Protein AF-A0A0K0D730-F1 (afdb_monomer)

Mean predicted aligned error: 14.37 Å

Organism: Angiostrongylus cantonensis (NCBI:txid6313)

Nearest PDB structures (foldseek):
  6wcw-assembly1_A  TM=8.899E-01  e=3.217E-11  Homo sapiens

Radius of gyration: 29.18 Å; Cα contacts (8 Å, |Δi|>4): 226; chains: 1; bounding box: 66×69×91 Å

Secondary structure (DSSP, 8-state):
-----------------------S---S-S-----S----------SS-TTSSTTTTS---EEEETTTTEEEETTT-SS-EEE-HHHHHHH----EEE--HHHHHHHHHTTT---EE-HHHHTT-HHHHHHHHHHHHHHHHHHHHTT-THHHH-EETTEEHHHHHHTS-HHHHH-TTEE-HHHHHHHHTTHHHHHHHHHHHHHHHHHHH-S-TTSTT-TTTTT-STTS---PPPPP----

Foldseek 3Di:
DDDDDDDDDDDDDDDDDDDDDDDDDPDDDPDDDDDDDDDDDDDDDDDDDPDPPVVSPPDQDWDAAPQVRDIDTCVFFVFDWAAHPVCCQPPVDRDIDGHGPVVVVVCVVQQQPFDDFRVSPCVPDPLLVVLLLLLVLLLLLCLVLVVDPCQQVQQDPVGGLNVLSVPDDPCSNVVSRTDGNVRSVCSVVVVSVVSRVRSSVSSVVCLVPPPVCPDPSRCVVVVNCVVVPPDDDDDDPPDD

pLDDT: mean 72.78, std 27.0, range [24.45, 98.25]

Sequence (240 aa):
LTHTRFTVHSFFSSWCFDQEFMLAVYVKICGRYINSNVFCLLLWHKSEKVIFLYHIHAMVCFRYCDYYGKVFCQCCHQGAKSTIPARILHTWNFNEYPVCDIASHFLQEVQDVPAIHILHVVEKVRILKHVIMLREKLSYMWDFVKDCPDAEEAVTKYGNLRTLFTSLEHHLLHSLDLFSLSDLIRVHNKDMTSLLEPIVYYARCHIEACEVRYFVNCPVNAGRWSSCSTFDIPRNPVTN

Structure (mmCIF, N/CA/C/O backbone):
data_AF-A0A0K0D730-F1
#
_entry.id   AF-A0A0K0D730-F1
#
loop_
_atom_site.group_PDB
_atom_site.id
_atom_site.type_symbol
_atom_site.label_atom_id
_atom_site.label_alt_id
_atom_site.label_comp_id
_atom_site.label_asym_id
_atom_site.label_entity_id
_atom_site.label_seq_id
_atom_site.pdbx_PDB_ins_code
_atom_site.Cartn_x
_atom_site.Cartn_y
_atom_site.Cartn_z
_atom_site.occupancy
_atom_site.B_iso_or_equiv
_atom_site.auth_seq_id
_atom_site.auth_comp_id
_atom_site.auth_asym_id
_atom_site.auth_atom_id
_atom_site.pdbx_PDB_model_num
ATOM 1 N N . LEU A 1 1 ? -24.412 -47.546 26.047 1.00 31.34 1 LEU A N 1
ATOM 2 C CA . LEU A 1 1 ? -23.099 -47.362 25.390 1.00 31.34 1 LEU A CA 1
ATOM 3 C C . LEU A 1 1 ? -23.372 -46.596 24.092 1.00 31.34 1 LEU A C 1
ATOM 5 O O . LEU A 1 1 ? -23.939 -47.184 23.187 1.00 31.34 1 LEU A O 1
ATOM 9 N N . THR A 1 2 ? -23.455 -45.256 24.157 1.00 27.75 2 THR A N 1
ATOM 10 C CA . THR A 1 2 ? -22.415 -44.281 23.709 1.00 27.75 2 THR A CA 1
ATOM 11 C C . THR A 1 2 ? -22.168 -44.333 22.189 1.00 27.75 2 THR A C 1
ATOM 13 O O . THR A 1 2 ? -21.907 -45.411 21.684 1.00 27.75 2 THR A O 1
ATOM 16 N N . HIS A 1 3 ? -22.148 -43.264 21.387 1.00 27.28 3 HIS A N 1
ATOM 17 C CA . HIS A 1 3 ? -22.329 -41.825 21.587 1.00 27.28 3 HIS A CA 1
ATOM 18 C C . HIS A 1 3 ? -22.664 -41.167 20.220 1.00 27.28 3 HIS A C 1
ATOM 20 O O . HIS A 1 3 ? -22.213 -41.603 19.166 1.00 27.28 3 HIS A O 1
ATOM 26 N N . THR A 1 4 ? -23.469 -40.116 20.319 1.00 28.33 4 THR A N 1
ATOM 27 C CA . THR A 1 4 ? -23.907 -39.017 19.427 1.00 28.33 4 THR A CA 1
ATOM 28 C C . THR A 1 4 ? -23.100 -38.590 18.178 1.00 28.33 4 THR A C 1
ATOM 30 O O . THR A 1 4 ? -21.909 -38.299 18.264 1.00 28.33 4 THR A O 1
ATOM 33 N N . ARG A 1 5 ? -23.839 -38.337 17.077 1.00 25.12 5 ARG A N 1
ATOM 34 C CA . ARG A 1 5 ? -23.541 -37.396 15.966 1.00 25.12 5 ARG A CA 1
ATOM 35 C C . ARG A 1 5 ? -24.185 -36.026 16.246 1.00 25.12 5 ARG A C 1
ATOM 37 O O . ARG A 1 5 ? -25.300 -35.989 16.756 1.00 25.12 5 ARG A O 1
ATOM 44 N N . PHE A 1 6 ? -23.538 -34.931 15.843 1.00 27.66 6 PHE A N 1
ATOM 45 C CA . PHE A 1 6 ? -24.110 -33.576 15.811 1.00 27.66 6 PHE A CA 1
ATOM 46 C C . PHE A 1 6 ? -23.929 -32.953 14.423 1.00 27.66 6 PHE A C 1
ATOM 48 O O . PHE A 1 6 ? -22.813 -32.959 13.907 1.00 27.66 6 PHE A O 1
ATOM 55 N N . THR A 1 7 ? -24.990 -32.339 13.887 1.00 26.41 7 THR A N 1
ATOM 56 C CA . THR A 1 7 ? -24.916 -31.341 12.806 1.00 26.41 7 THR A CA 1
ATOM 57 C C . THR A 1 7 ? -26.142 -30.400 12.810 1.00 26.41 7 THR A C 1
ATOM 59 O O . THR A 1 7 ? -27.271 -30.861 12.721 1.00 26.41 7 THR A O 1
ATOM 62 N N . VAL A 1 8 ? -25.842 -29.093 12.938 1.00 33.06 8 VAL A N 1
ATOM 63 C CA . VAL A 1 8 ? -26.405 -27.844 12.338 1.00 33.06 8 VAL A CA 1
ATOM 64 C C . VAL A 1 8 ? -27.929 -27.615 12.188 1.00 33.06 8 VAL A C 1
ATOM 66 O O . VAL A 1 8 ? -28.579 -28.384 11.498 1.00 33.06 8 VAL A O 1
ATOM 69 N N . HIS A 1 9 ? -28.455 -26.458 12.651 1.00 25.84 9 HIS A N 1
ATOM 70 C CA . HIS A 1 9 ? -28.862 -25.301 11.802 1.00 25.84 9 HIS A CA 1
ATOM 71 C C . HIS A 1 9 ? -29.428 -24.082 12.592 1.00 25.84 9 HIS A C 1
ATOM 73 O O . HIS A 1 9 ? -30.206 -24.248 13.522 1.00 25.84 9 HIS A O 1
ATOM 79 N N . SER A 1 10 ? -28.995 -22.878 12.169 1.00 29.70 10 SER A N 1
ATOM 80 C CA . SER A 1 10 ? -29.596 -21.512 12.165 1.00 29.70 10 SER A CA 1
ATOM 81 C C . SER A 1 10 ? -30.753 -21.093 13.098 1.00 29.70 10 SER A C 1
ATOM 83 O O . SER A 1 10 ? -31.759 -21.778 13.103 1.00 29.70 10 SER A O 1
ATOM 85 N N . PHE A 1 11 ? -30.720 -19.863 13.659 1.00 25.64 11 PHE A N 1
ATOM 86 C CA . PHE A 1 11 ? -31.843 -18.885 13.615 1.00 25.64 11 PHE A CA 1
ATOM 87 C C . PHE A 1 11 ? -31.423 -17.456 14.058 1.00 25.64 11 PHE A C 1
ATOM 89 O O . PHE A 1 11 ? -30.629 -17.284 14.981 1.00 25.64 11 PHE A O 1
ATOM 96 N N . PHE A 1 12 ? -31.947 -16.439 13.361 1.00 28.83 12 PHE A N 1
ATOM 97 C CA . PHE A 1 12 ? -31.717 -14.988 13.509 1.00 28.83 12 PHE A CA 1
ATOM 98 C C . PHE A 1 12 ? -32.900 -14.291 14.231 1.00 28.83 12 PHE A C 1
ATOM 100 O O . PHE A 1 12 ? -34.024 -14.780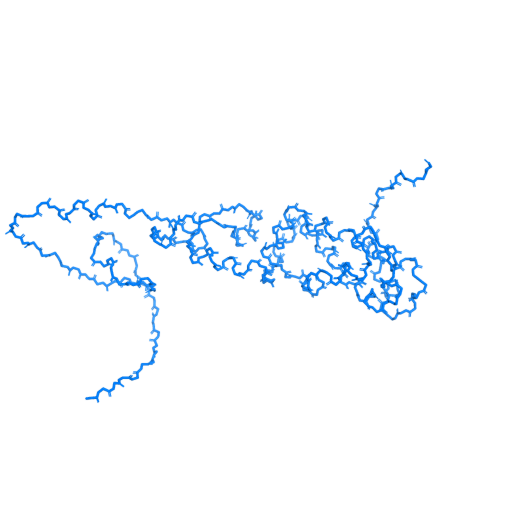 14.171 1.00 28.83 12 PHE A O 1
ATOM 107 N N . SER A 1 13 ? -32.648 -13.065 14.724 1.00 27.22 13 SER A N 1
ATOM 108 C CA . SER A 1 13 ? -33.561 -11.895 14.843 1.00 27.22 13 SER A CA 1
ATOM 109 C C . SER A 1 13 ? -34.251 -11.524 16.183 1.00 27.22 13 SER A C 1
ATOM 111 O O . SER A 1 13 ? -35.052 -12.265 16.735 1.00 27.22 13 SER A O 1
ATOM 113 N N . SER A 1 14 ? -33.997 -10.255 16.556 1.00 27.55 14 SER A N 1
ATOM 114 C CA . SER A 1 14 ? -34.823 -9.280 17.298 1.00 27.55 14 SER A CA 1
ATOM 115 C C . SER A 1 14 ? -34.969 -9.354 18.832 1.00 27.55 14 SER A C 1
ATOM 117 O O . SER A 1 14 ? -35.014 -10.426 19.418 1.00 27.55 14 SER A O 1
ATOM 119 N N . TRP A 1 15 ? -35.143 -8.157 19.420 1.00 26.06 15 TRP A N 1
ATOM 120 C CA . TRP A 1 15 ? -35.430 -7.765 20.818 1.00 26.06 15 TRP A CA 1
ATOM 121 C C . TRP A 1 15 ? -34.241 -7.344 21.708 1.00 26.06 15 TRP A C 1
ATOM 123 O O . TRP A 1 15 ? -33.531 -8.160 22.296 1.00 26.06 15 TRP A O 1
ATOM 133 N N . CYS A 1 16 ? -34.093 -6.019 21.850 1.00 24.45 16 CYS A N 1
ATOM 134 C CA . CYS A 1 16 ? -33.339 -5.340 22.904 1.00 24.45 16 CYS A CA 1
ATOM 135 C C . CYS A 1 16 ? -34.098 -4.055 23.298 1.00 24.45 16 CYS A C 1
ATOM 137 O O . CYS A 1 16 ? -34.097 -3.093 22.533 1.00 24.45 16 CYS A O 1
ATOM 139 N N . PHE A 1 17 ? -34.779 -4.064 24.448 1.00 28.42 17 PHE A N 1
ATOM 140 C CA . PHE A 1 17 ? -35.102 -2.873 25.241 1.00 28.42 17 PHE A CA 1
ATOM 141 C C . PHE A 1 17 ? -35.286 -3.276 26.716 1.00 28.42 17 PHE A C 1
ATOM 143 O O . PHE A 1 17 ? -35.801 -4.353 27.005 1.00 28.42 17 PHE A O 1
ATOM 150 N N . ASP A 1 18 ? -34.857 -2.357 27.577 1.00 29.44 18 ASP A N 1
ATOM 151 C CA . ASP A 1 18 ? -34.883 -2.280 29.043 1.00 29.44 18 ASP A CA 1
ATOM 152 C C . ASP A 1 18 ? -33.811 -2.965 29.910 1.00 29.44 18 ASP A C 1
ATOM 154 O O . ASP A 1 18 ? -33.444 -4.131 29.774 1.00 29.44 18 ASP A O 1
ATOM 158 N N . GLN A 1 19 ? -33.274 -2.108 30.788 1.00 36.56 19 GLN A N 1
ATOM 159 C CA . GLN A 1 19 ? -32.099 -2.236 31.636 1.00 36.56 19 GLN A CA 1
ATOM 160 C C . GLN A 1 19 ? -32.372 -3.025 32.924 1.00 36.56 19 GLN A C 1
ATOM 162 O O . GLN A 1 19 ? -33.435 -2.923 33.524 1.00 36.56 19 GLN A O 1
ATOM 167 N N . GLU A 1 20 ? -31.291 -3.661 33.378 1.00 33.38 20 GLU A N 1
ATOM 168 C CA . GLU A 1 20 ? -30.921 -4.024 34.753 1.00 33.38 20 GLU A CA 1
ATOM 169 C C . GLU A 1 20 ? -30.843 -5.519 35.090 1.00 33.38 20 GLU A C 1
ATOM 171 O O . GLU A 1 20 ? -31.674 -6.338 34.721 1.00 33.38 20 GLU A O 1
ATOM 176 N N . PHE A 1 21 ? -29.787 -5.805 35.864 1.00 31.02 21 PHE A N 1
ATOM 177 C CA . PHE A 1 21 ? -29.330 -7.066 36.458 1.00 31.02 21 PHE A CA 1
ATOM 178 C C . PHE A 1 21 ? -28.250 -7.876 35.719 1.00 31.02 21 PHE A C 1
ATOM 180 O O . PHE A 1 21 ? -28.426 -9.005 35.265 1.00 31.02 21 PHE A O 1
ATOM 187 N N . MET A 1 22 ? -27.047 -7.286 35.733 1.00 38.25 22 MET A N 1
ATOM 188 C CA . MET A 1 22 ? -25.751 -7.971 35.674 1.00 38.25 22 MET A CA 1
ATOM 189 C C . MET A 1 22 ? -25.599 -9.035 36.787 1.00 38.25 22 MET A C 1
ATOM 191 O O . MET A 1 22 ? -25.934 -8.721 37.924 1.00 38.25 22 MET A O 1
ATOM 195 N N . LEU A 1 23 ? -25.032 -10.226 36.476 1.00 33.88 23 LEU A N 1
ATOM 196 C CA . LEU A 1 23 ? -23.910 -10.902 37.202 1.00 33.88 23 LEU A CA 1
ATOM 197 C C . LEU A 1 23 ? -23.849 -12.450 37.284 1.00 33.88 23 LEU A C 1
ATOM 199 O O . LEU A 1 23 ? -22.866 -12.958 37.817 1.00 33.88 23 LEU A O 1
ATOM 203 N N . ALA A 1 24 ? -24.767 -13.251 36.736 1.00 26.84 24 ALA A N 1
ATOM 204 C CA . ALA A 1 24 ? -24.728 -14.705 37.015 1.00 26.84 24 ALA A CA 1
ATOM 205 C C . ALA A 1 24 ? -23.911 -15.622 36.055 1.00 26.84 24 ALA A C 1
ATOM 207 O O . ALA A 1 24 ? -23.832 -16.819 36.319 1.00 26.84 24 ALA A O 1
ATOM 208 N N . VAL A 1 25 ? -23.275 -15.149 34.966 1.00 36.69 25 VAL A N 1
ATOM 209 C CA . VAL A 1 25 ? -22.669 -16.046 33.934 1.00 36.69 25 VAL A CA 1
ATOM 210 C C . VAL A 1 25 ? -21.252 -15.622 33.513 1.00 36.69 25 VAL A C 1
ATOM 212 O O . VAL A 1 25 ? -20.961 -15.405 32.343 1.00 36.69 25 VAL A O 1
ATOM 215 N N . TYR A 1 26 ? -20.332 -15.486 34.466 1.00 33.84 26 TYR A N 1
ATOM 216 C CA . TYR A 1 26 ? -18.946 -15.084 34.172 1.00 33.84 26 TYR A CA 1
ATOM 217 C C . TYR A 1 26 ? -18.049 -16.238 33.649 1.00 33.84 26 TYR A C 1
ATOM 219 O O . TYR A 1 26 ? -16.900 -16.006 33.296 1.00 33.84 26 TYR A O 1
ATOM 227 N N . VAL A 1 27 ? -18.521 -17.498 33.591 1.00 31.86 27 VAL A N 1
ATOM 228 C CA . VAL A 1 27 ? -17.618 -18.677 33.481 1.00 31.86 27 VAL A CA 1
ATOM 229 C C . VAL A 1 27 ? -18.056 -19.741 32.454 1.00 31.86 27 VAL A C 1
ATOM 231 O O . VAL A 1 27 ? -17.875 -20.934 32.670 1.00 31.86 27 VAL A O 1
ATOM 234 N N . LYS A 1 28 ? -18.573 -19.371 31.275 1.00 30.83 28 LYS A N 1
ATOM 235 C CA . LYS A 1 28 ? -18.611 -20.331 30.147 1.00 30.83 28 LYS A CA 1
ATOM 236 C C . LYS A 1 28 ? -17.942 -19.788 28.888 1.00 30.83 28 LYS A C 1
ATOM 238 O O . LYS A 1 28 ? -18.594 -19.448 27.917 1.00 30.83 28 LYS A O 1
ATOM 243 N N . ILE A 1 29 ? -16.608 -19.788 28.961 1.00 33.00 29 ILE A N 1
ATOM 244 C CA . ILE A 1 29 ? -15.687 -20.136 27.869 1.00 33.00 29 ILE A CA 1
ATOM 245 C C . ILE A 1 29 ? -15.744 -19.184 26.668 1.00 33.00 29 ILE A C 1
ATOM 247 O O . ILE A 1 29 ? -16.503 -19.427 25.746 1.00 33.00 29 ILE A O 1
ATOM 251 N N . CYS A 1 30 ? -14.902 -18.141 26.687 1.00 43.44 30 CYS A N 1
ATOM 252 C CA . CYS A 1 30 ? -14.158 -17.528 25.563 1.00 43.44 30 CYS A CA 1
ATOM 253 C C . CYS A 1 30 ? -14.621 -17.816 24.105 1.00 43.44 30 CYS A C 1
ATOM 255 O O . CYS A 1 30 ? -13.812 -18.125 23.234 1.00 43.44 30 CYS A O 1
ATOM 257 N N . GLY A 1 31 ? -15.919 -17.752 23.810 1.00 40.16 31 GLY A N 1
ATOM 258 C CA . GLY A 1 31 ? -16.451 -18.369 22.603 1.00 40.16 31 GLY A CA 1
ATOM 259 C C . GLY A 1 31 ? -17.941 -18.118 22.414 1.00 40.16 31 GLY A C 1
ATOM 260 O O . GLY A 1 31 ? -18.777 -18.792 23.002 1.00 40.16 31 GLY A O 1
ATOM 261 N N . ARG A 1 32 ? -18.221 -17.223 21.461 1.00 38.19 32 ARG A N 1
ATOM 262 C CA . ARG A 1 32 ? -19.509 -16.908 20.820 1.00 38.19 32 ARG A CA 1
ATOM 263 C C . ARG A 1 32 ? -20.447 -15.957 21.568 1.00 38.19 32 ARG A C 1
ATOM 265 O O . ARG A 1 32 ? -20.767 -16.118 22.736 1.00 38.19 32 ARG A O 1
ATOM 272 N N . TYR A 1 33 ? -20.894 -14.978 20.776 1.00 45.12 33 TYR A N 1
ATOM 273 C CA . TYR A 1 33 ? -22.089 -14.156 20.942 1.00 45.12 33 TYR A CA 1
ATOM 274 C C . TYR A 1 33 ? -23.195 -14.893 21.695 1.00 45.12 33 TYR A C 1
ATOM 276 O O . TYR A 1 33 ? -23.600 -15.974 21.264 1.00 45.12 33 TYR A O 1
ATOM 284 N N . ILE A 1 34 ? -23.739 -14.277 22.744 1.00 36.50 34 ILE A N 1
ATOM 285 C CA . ILE A 1 34 ? -24.983 -14.746 23.348 1.00 36.50 34 ILE A CA 1
ATOM 286 C C . ILE A 1 34 ? -26.010 -13.620 23.289 1.00 36.50 34 ILE A C 1
ATOM 288 O O . ILE A 1 34 ? -25.825 -12.539 23.844 1.00 36.50 34 ILE A O 1
ATOM 292 N N . ASN A 1 35 ? -27.056 -13.928 22.522 1.00 28.84 35 ASN A N 1
ATOM 293 C CA . ASN A 1 35 ? -28.317 -13.219 22.404 1.00 28.84 35 ASN A CA 1
ATOM 294 C C . ASN A 1 35 ? -29.124 -13.364 23.703 1.00 28.84 35 ASN A C 1
ATOM 296 O O . ASN A 1 35 ? -29.007 -14.359 24.418 1.00 28.84 35 ASN A O 1
ATOM 300 N N . SER A 1 36 ? -29.942 -12.353 23.955 1.00 36.94 36 SER A N 1
ATOM 301 C CA . SER A 1 36 ? -30.902 -12.176 25.043 1.00 36.94 36 SER A CA 1
ATOM 302 C C . SER A 1 36 ? -31.798 -13.399 25.319 1.00 36.94 36 SER A C 1
ATOM 304 O O . SER A 1 36 ? -32.183 -14.108 24.393 1.00 36.94 36 SER A O 1
ATOM 306 N N . ASN A 1 37 ? -32.172 -13.550 26.604 1.00 30.47 37 ASN A N 1
ATOM 307 C CA . ASN A 1 37 ? -33.161 -14.459 27.229 1.00 30.47 37 ASN A CA 1
ATOM 308 C C . ASN A 1 37 ? -32.586 -15.632 28.046 1.00 30.47 37 ASN A C 1
ATOM 310 O O . ASN A 1 37 ? -32.490 -16.722 27.505 1.00 30.47 37 ASN A O 1
ATOM 314 N N . VAL A 1 38 ? -32.322 -15.435 29.352 1.00 29.00 38 VAL A N 1
ATOM 315 C CA . VAL A 1 38 ? -32.783 -16.305 30.472 1.00 29.00 38 VAL A CA 1
ATOM 316 C C . VAL A 1 38 ? -32.723 -15.503 31.792 1.00 29.00 38 VAL A C 1
ATOM 318 O O . VAL A 1 38 ? -31.728 -14.848 32.089 1.00 29.00 38 VAL A O 1
ATOM 321 N N . PHE A 1 39 ? -33.809 -15.564 32.565 1.00 27.36 39 PHE A N 1
ATOM 322 C CA . PHE A 1 39 ? -34.121 -14.843 33.809 1.00 27.36 39 PHE A CA 1
ATOM 323 C C . PHE A 1 39 ? -33.684 -15.618 35.087 1.00 27.36 39 PHE A C 1
ATOM 325 O O . PHE A 1 39 ? -33.745 -16.842 35.093 1.00 27.36 39 PHE A O 1
ATOM 332 N N . CYS A 1 40 ? -33.333 -14.877 36.157 1.00 28.36 40 CYS A N 1
ATOM 333 C CA . CYS A 1 40 ? -33.354 -15.151 37.624 1.00 28.36 40 CYS A CA 1
ATOM 334 C C . CYS A 1 40 ? -32.816 -16.456 38.279 1.00 28.36 40 CYS A C 1
ATOM 336 O O . CYS A 1 40 ? -33.283 -17.549 37.989 1.00 28.36 40 CYS A O 1
ATOM 338 N N . LEU A 1 41 ? -32.030 -16.303 39.371 1.00 27.41 41 LEU A N 1
ATOM 339 C CA . LEU A 1 41 ? -32.471 -16.555 40.771 1.00 27.41 41 LEU A CA 1
ATOM 340 C C . LEU A 1 41 ? -31.373 -16.219 41.810 1.00 27.41 41 LEU A C 1
ATOM 342 O O . LEU A 1 41 ? -30.288 -16.794 41.814 1.00 27.41 41 LEU A O 1
ATOM 346 N N . LEU A 1 42 ? -31.700 -15.300 42.724 1.00 29.28 42 LEU A N 1
ATOM 347 C CA . LEU A 1 42 ? -30.996 -15.052 43.984 1.00 29.28 42 LEU A CA 1
ATOM 348 C C . LEU A 1 42 ? -31.355 -16.163 44.984 1.00 29.28 42 LEU A C 1
ATOM 350 O O . LEU A 1 42 ? -32.537 -16.380 45.246 1.00 29.28 42 LEU A O 1
ATOM 354 N N . LEU A 1 43 ? -30.361 -16.809 45.602 1.00 26.39 43 LEU A N 1
ATOM 355 C CA . LEU A 1 43 ? -30.560 -17.548 46.852 1.00 26.39 43 LEU A CA 1
ATOM 356 C C . LEU A 1 43 ? -29.889 -16.795 47.998 1.00 26.39 43 LEU A C 1
ATOM 358 O O . LEU A 1 43 ? -28.672 -16.798 48.175 1.00 26.39 43 LEU A O 1
ATOM 362 N N . TRP A 1 44 ? -30.744 -16.131 48.767 1.00 29.91 44 TRP A N 1
ATOM 363 C CA . TRP A 1 44 ? -30.464 -15.554 50.069 1.00 29.91 44 TRP A CA 1
ATOM 364 C C . TRP A 1 44 ? -30.332 -16.708 51.072 1.00 29.91 44 TRP A C 1
ATOM 366 O O . TRP A 1 44 ? -31.314 -17.397 51.340 1.00 29.91 44 TRP A O 1
ATOM 376 N N . HIS A 1 45 ? -29.135 -16.946 51.621 1.00 30.83 45 HIS A N 1
ATOM 377 C CA . H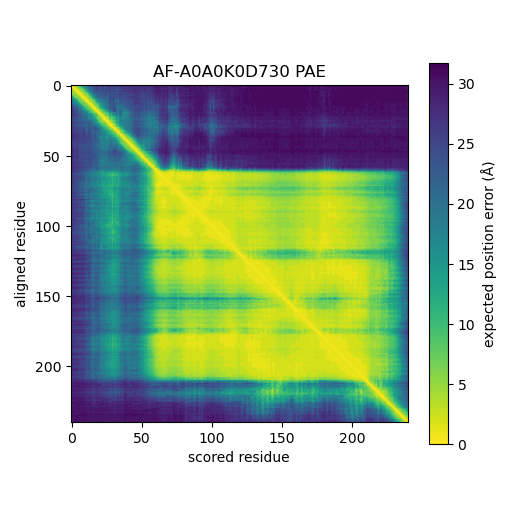IS A 1 45 ? -28.994 -17.800 52.801 1.00 30.83 45 HIS A CA 1
ATOM 378 C C . HIS A 1 45 ? -28.337 -17.039 53.950 1.00 30.83 45 HIS A C 1
ATOM 380 O O . HIS A 1 45 ? -27.263 -16.449 53.842 1.00 30.83 45 HIS A O 1
ATOM 386 N N . LYS A 1 46 ? -29.074 -17.043 55.055 1.00 36.56 46 LYS A N 1
ATOM 387 C CA . LYS A 1 46 ? -28.868 -16.333 56.308 1.00 36.56 46 LYS A CA 1
ATOM 388 C C . LYS A 1 46 ? -27.821 -17.076 57.143 1.00 36.56 46 LYS A C 1
ATOM 390 O O . LYS A 1 46 ? -28.181 -18.051 57.783 1.00 36.56 46 LYS A O 1
ATOM 395 N N . SER A 1 47 ? -26.560 -16.639 57.115 1.00 34.38 47 SER A N 1
ATOM 396 C CA . SER A 1 47 ? -25.574 -16.802 58.207 1.00 34.38 47 SER A CA 1
ATOM 397 C C . SER A 1 47 ? -24.178 -16.344 57.756 1.00 34.38 47 SER A C 1
ATOM 399 O O . SER A 1 47 ? -23.573 -16.960 56.883 1.00 34.38 47 SER A O 1
ATOM 401 N N . GLU A 1 48 ? -23.689 -15.261 58.362 1.00 43.50 48 GLU A N 1
ATOM 402 C CA . GLU A 1 48 ? -22.267 -14.958 58.609 1.00 43.50 48 GLU A CA 1
ATOM 403 C C . GLU A 1 48 ? -21.234 -15.329 57.525 1.00 43.50 48 GLU A C 1
ATOM 405 O O . GLU A 1 48 ? -20.350 -16.140 57.775 1.00 43.50 48 GLU A O 1
ATOM 410 N N . LYS A 1 49 ? -21.259 -14.684 56.346 1.00 40.66 49 LYS A N 1
ATOM 411 C CA . LYS A 1 49 ? -20.070 -14.544 55.468 1.00 40.66 49 LYS A CA 1
ATOM 412 C C . LYS A 1 49 ? -20.101 -13.221 54.694 1.00 40.66 49 LYS A C 1
ATOM 414 O O . LYS A 1 49 ? -20.418 -13.175 53.510 1.00 40.66 49 LYS A O 1
ATOM 419 N N . VAL A 1 50 ? -19.719 -12.135 55.363 1.00 42.00 50 VAL A N 1
ATOM 420 C CA . VAL A 1 50 ? -19.630 -10.758 54.822 1.00 42.00 50 VAL A CA 1
ATOM 421 C C . VAL A 1 50 ? -18.393 -10.552 53.914 1.00 42.00 50 VAL A C 1
ATOM 423 O O . VAL A 1 50 ? -17.872 -9.454 53.803 1.00 42.00 50 VAL A O 1
ATOM 426 N N . ILE A 1 51 ? -17.882 -11.584 53.230 1.00 41.56 51 ILE A N 1
ATOM 427 C CA . ILE A 1 51 ? -16.592 -11.477 52.503 1.00 41.56 51 ILE A CA 1
ATOM 428 C C . ILE A 1 51 ? -16.703 -11.673 50.977 1.00 41.56 51 ILE A C 1
ATOM 430 O O . ILE A 1 51 ? -15.789 -11.302 50.252 1.00 41.56 51 ILE A O 1
ATOM 434 N N . PHE A 1 52 ? -17.829 -12.139 50.424 1.00 39.50 52 PHE A N 1
ATOM 435 C CA . PHE A 1 52 ? -17.873 -12.539 49.000 1.00 39.50 52 PHE A CA 1
ATOM 436 C C . PHE A 1 52 ? -18.644 -11.624 48.034 1.00 39.50 52 PHE A C 1
ATOM 438 O O . PHE A 1 52 ? -18.784 -11.965 46.864 1.00 39.50 52 PHE A O 1
ATOM 445 N N . LEU A 1 53 ? -19.104 -10.448 48.474 1.00 40.91 53 LEU A N 1
ATOM 446 C CA . LEU A 1 53 ? -19.777 -9.471 47.596 1.00 40.91 53 LEU A CA 1
ATOM 447 C C . LEU A 1 53 ? -18.878 -8.300 47.169 1.00 40.91 53 LEU A C 1
ATOM 449 O O . LEU A 1 53 ? -19.124 -7.690 46.133 1.00 40.91 53 LEU A O 1
ATOM 453 N N . TYR A 1 54 ? -17.792 -8.028 47.895 1.00 38.41 54 TYR A N 1
ATOM 454 C CA . TYR A 1 54 ? -16.889 -6.916 47.574 1.00 38.41 54 TYR A CA 1
ATOM 455 C C . TYR A 1 54 ? -15.884 -7.230 46.456 1.00 38.41 54 TYR A C 1
ATOM 457 O O . TYR A 1 54 ? -15.368 -6.308 45.833 1.00 38.41 54 TYR A O 1
ATOM 465 N N . HIS A 1 55 ? -15.649 -8.509 46.137 1.00 39.78 55 HIS A N 1
ATOM 466 C CA . HIS A 1 55 ? -14.691 -8.893 45.091 1.00 39.78 55 HIS A CA 1
ATOM 467 C C . HIS A 1 55 ? -15.277 -8.962 43.673 1.00 39.78 55 HIS A C 1
ATOM 469 O O . HIS A 1 55 ? -14.523 -8.944 42.706 1.00 39.78 55 HIS A O 1
ATOM 475 N N . ILE A 1 56 ? -16.605 -9.002 43.532 1.00 42.28 56 ILE A N 1
ATOM 476 C CA . ILE A 1 56 ? -17.291 -9.013 42.226 1.00 42.28 56 ILE A CA 1
ATOM 477 C C . ILE A 1 56 ? -17.509 -7.582 41.696 1.00 42.28 56 ILE A C 1
ATOM 479 O O . ILE A 1 56 ? -17.658 -7.368 40.49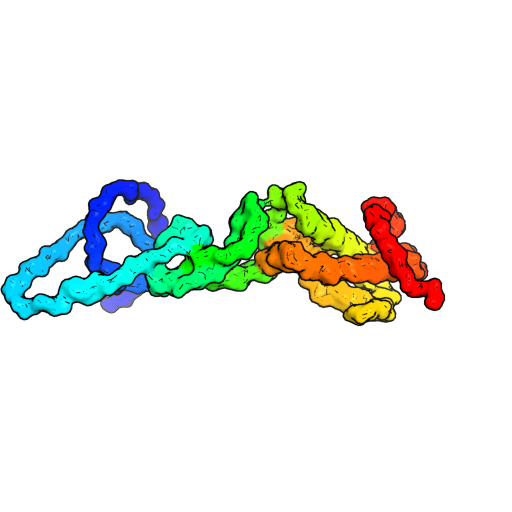7 1.00 42.28 56 ILE A O 1
ATOM 483 N N . HIS A 1 57 ? -17.385 -6.581 42.572 1.00 42.78 57 HIS A N 1
ATOM 484 C CA . HIS A 1 57 ? -17.184 -5.176 42.210 1.00 42.78 57 HIS A CA 1
ATOM 485 C C . HIS A 1 57 ? -15.732 -4.855 41.803 1.00 42.78 57 HIS A C 1
ATOM 487 O O . HIS A 1 57 ? -15.347 -3.688 41.746 1.00 42.78 57 HIS A O 1
ATOM 493 N N . ALA A 1 58 ? -14.914 -5.859 41.470 1.00 47.03 58 ALA A N 1
ATOM 494 C CA . ALA A 1 58 ? -13.715 -5.639 40.672 1.00 47.03 58 ALA A CA 1
ATOM 495 C C . ALA A 1 58 ? -14.141 -5.261 39.242 1.00 47.03 58 ALA A C 1
ATOM 497 O O . ALA A 1 58 ? -14.199 -6.102 38.352 1.00 47.03 58 ALA A O 1
ATOM 498 N N . MET A 1 59 ? -14.531 -3.992 39.084 1.00 51.62 59 MET A N 1
ATOM 499 C CA . MET A 1 59 ? -14.558 -3.188 37.861 1.00 51.62 59 MET A CA 1
ATOM 500 C C . MET A 1 59 ? -14.402 -3.999 36.569 1.00 51.62 59 MET A C 1
ATOM 502 O O . MET A 1 59 ? -13.318 -4.061 35.991 1.00 51.62 59 MET A O 1
ATOM 506 N N . VAL A 1 60 ? -15.498 -4.568 36.063 1.00 60.06 60 VAL A N 1
ATOM 507 C CA . VAL A 1 60 ? -15.536 -5.003 34.664 1.00 60.06 60 VAL A CA 1
ATOM 508 C C . VAL A 1 60 ? -15.576 -3.729 33.822 1.00 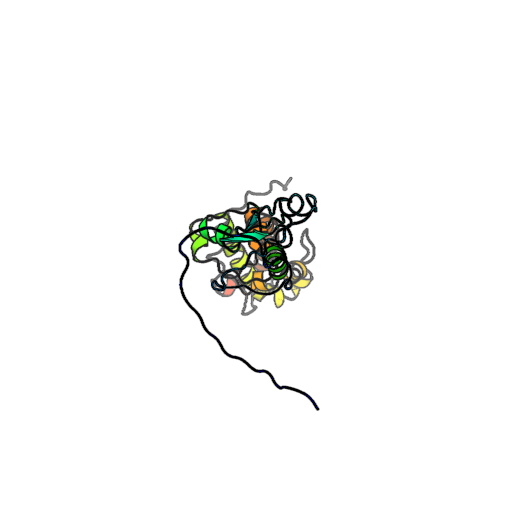60.06 60 VAL A C 1
ATOM 510 O O . VAL A 1 60 ? -16.644 -3.247 33.450 1.00 60.06 60 VAL A O 1
ATOM 513 N N . CYS A 1 61 ? -14.421 -3.102 33.579 1.00 75.12 61 CYS A N 1
ATOM 514 C CA . CYS A 1 61 ? -14.380 -2.008 32.621 1.00 75.12 61 CYS A CA 1
ATOM 515 C C . CYS A 1 61 ? -14.588 -2.607 31.234 1.00 75.12 61 CYS A C 1
ATOM 517 O O . CYS A 1 61 ? -13.870 -3.513 30.810 1.00 75.12 61 CYS A O 1
ATOM 519 N N . PHE A 1 62 ? -15.559 -2.077 30.511 1.00 85.06 62 PHE A N 1
ATOM 520 C CA . PHE A 1 62 ? -15.734 -2.388 29.105 1.00 85.06 62 PHE A CA 1
ATOM 521 C C . PHE A 1 62 ? -14.919 -1.409 28.266 1.00 85.06 62 PHE A C 1
ATOM 523 O O . PHE A 1 62 ? -14.722 -0.253 28.647 1.00 85.06 62 PHE A O 1
ATOM 530 N N . ARG A 1 63 ? -14.432 -1.875 27.120 1.00 86.75 63 ARG A N 1
ATOM 531 C CA . ARG A 1 63 ? -13.745 -1.047 26.129 1.00 86.75 63 ARG A CA 1
ATOM 532 C C . ARG A 1 63 ? -14.464 -1.147 24.799 1.00 86.75 63 ARG A C 1
ATOM 534 O O . ARG A 1 63 ? -14.923 -2.220 24.409 1.00 86.75 63 ARG A O 1
ATOM 541 N N . TYR A 1 64 ? -14.588 -0.014 24.128 1.00 93.00 64 TYR A N 1
ATOM 542 C CA . TYR A 1 64 ? -15.212 0.061 22.819 1.00 93.00 64 TYR A CA 1
ATOM 543 C C . TYR A 1 64 ? -14.190 -0.286 21.738 1.00 93.00 64 TYR A C 1
ATOM 545 O O . TYR A 1 64 ? -13.102 0.277 21.723 1.00 93.00 64 TYR A O 1
ATOM 553 N N . CYS A 1 65 ? -14.546 -1.210 20.850 1.00 95.50 65 CYS A N 1
ATOM 554 C CA . CYS A 1 65 ? -13.764 -1.542 19.671 1.00 95.50 65 CYS A CA 1
ATOM 555 C C . CYS A 1 65 ? -14.314 -0.770 18.473 1.00 95.50 65 CYS A C 1
ATOM 557 O O . CYS A 1 65 ? -15.423 -1.046 18.007 1.00 95.50 65 CYS A O 1
ATOM 559 N N . ASP A 1 66 ? -13.507 0.135 17.931 1.00 97.81 66 ASP A N 1
ATOM 560 C CA . ASP A 1 66 ? -13.874 0.965 16.786 1.00 97.81 66 ASP A CA 1
ATOM 561 C C . ASP A 1 66 ? -14.054 0.166 15.489 1.00 97.81 66 ASP A C 1
ATOM 563 O O . ASP A 1 66 ? -14.835 0.571 14.634 1.00 97.81 66 ASP A O 1
ATOM 567 N N . TYR A 1 67 ? -13.367 -0.972 15.336 1.00 97.19 67 TYR A N 1
ATOM 568 C CA . TYR A 1 67 ? -13.478 -1.810 14.137 1.00 97.19 67 TYR A CA 1
ATOM 569 C C . TYR A 1 67 ? -14.853 -2.486 14.022 1.00 97.19 67 TYR A C 1
ATOM 571 O O . TYR A 1 67 ? -15.485 -2.434 12.971 1.00 97.19 67 TYR A O 1
ATOM 579 N N . TYR A 1 68 ? -15.342 -3.095 15.109 1.00 93.56 68 TYR A N 1
ATOM 580 C CA . TYR A 1 68 ? -16.650 -3.765 15.123 1.00 93.56 68 TYR A CA 1
ATOM 581 C C . TYR A 1 68 ? -17.811 -2.853 15.533 1.00 93.56 68 TYR A C 1
ATOM 583 O O . TYR A 1 68 ? -18.967 -3.241 15.361 1.00 93.56 68 TYR A O 1
ATOM 591 N N . GLY A 1 69 ? -17.525 -1.692 16.126 1.00 92.81 69 GLY A N 1
ATOM 592 C CA . GLY A 1 69 ? -18.531 -0.792 16.686 1.00 92.81 69 GLY A CA 1
ATOM 593 C C . GLY A 1 69 ? -19.259 -1.371 17.905 1.00 92.81 69 GLY A C 1
ATOM 594 O O . GLY A 1 69 ? -20.464 -1.183 18.061 1.00 92.81 69 GLY A O 1
ATOM 595 N N . LYS A 1 70 ? -18.558 -2.159 18.734 1.00 90.44 70 LYS A N 1
ATOM 596 C CA . LYS A 1 70 ? -19.131 -2.896 19.878 1.00 90.44 70 LYS A CA 1
ATOM 597 C C . LYS A 1 70 ? -18.245 -2.786 21.113 1.00 90.44 70 LYS A C 1
ATOM 599 O O . LYS A 1 70 ? -17.045 -2.544 21.003 1.00 90.44 70 LYS A O 1
ATOM 604 N N . VAL A 1 71 ? -18.833 -3.003 22.288 1.00 87.31 71 VAL A N 1
ATOM 605 C CA . VAL A 1 71 ? -18.109 -3.056 23.565 1.00 87.31 71 VAL A CA 1
ATOM 606 C C . VAL A 1 71 ? -17.649 -4.478 23.889 1.00 87.31 71 VAL A C 1
ATOM 608 O O . VAL A 1 71 ? -18.359 -5.448 23.636 1.00 87.31 71 VAL A O 1
ATOM 611 N N . PHE A 1 72 ? -16.455 -4.592 24.462 1.00 86.00 72 PHE A N 1
ATOM 612 C CA . PHE A 1 72 ? -15.802 -5.844 24.836 1.00 86.00 72 PHE A CA 1
ATOM 613 C C . PHE A 1 72 ? -15.288 -5.750 26.279 1.00 86.00 72 PHE A C 1
ATOM 615 O O . PHE A 1 72 ? -14.963 -4.661 26.758 1.00 86.00 72 PHE A O 1
ATOM 622 N N . CYS A 1 73 ? -15.216 -6.879 26.991 1.00 85.44 73 CYS A N 1
ATOM 623 C CA . CYS A 1 73 ? -14.603 -6.925 28.321 1.00 85.44 73 CYS A CA 1
ATOM 624 C C . CYS A 1 73 ? -13.074 -6.763 28.234 1.00 85.44 73 CYS A C 1
ATOM 626 O O . CYS A 1 73 ? -12.481 -6.967 27.173 1.00 85.44 73 CYS A O 1
ATOM 628 N N . GLN A 1 74 ? -12.421 -6.458 29.358 1.00 85.94 74 GLN A N 1
ATOM 629 C CA . GLN A 1 74 ? -10.956 -6.331 29.435 1.00 85.94 74 GLN A CA 1
ATOM 630 C C . GLN A 1 74 ? -10.189 -7.581 28.971 1.00 85.94 74 GLN A C 1
ATOM 632 O O . GLN A 1 74 ? -9.087 -7.437 28.455 1.00 85.94 74 GLN A O 1
ATOM 637 N N . CYS A 1 75 ? -10.758 -8.787 29.101 1.00 85.00 75 CYS A N 1
ATOM 638 C CA . CYS A 1 75 ? -10.115 -10.017 28.623 1.00 85.00 75 CYS A CA 1
ATOM 639 C C . CYS A 1 75 ? -10.085 -10.131 27.091 1.00 85.00 75 CYS A C 1
ATOM 641 O O . CYS A 1 75 ? -9.192 -10.772 26.556 1.00 85.00 75 CYS A O 1
ATOM 643 N N . CYS A 1 76 ? -11.058 -9.536 26.393 1.00 84.56 76 CYS A N 1
ATOM 644 C CA . CYS A 1 76 ? -11.155 -9.573 24.928 1.00 84.56 76 CYS A CA 1
ATOM 645 C C . CYS A 1 76 ? -10.658 -8.277 24.270 1.00 84.56 76 CYS A C 1
ATOM 647 O O . CYS A 1 76 ? -10.653 -8.160 23.044 1.00 84.56 76 CYS A O 1
ATOM 649 N N . HIS A 1 77 ? -10.334 -7.270 25.077 1.00 91.56 77 HIS A N 1
ATOM 650 C CA . HIS A 1 77 ? -9.881 -5.966 24.629 1.00 91.56 77 HIS A CA 1
ATOM 651 C C . HIS A 1 77 ? -8.827 -5.442 25.603 1.00 91.56 77 HIS A C 1
ATOM 653 O O . HIS A 1 77 ? -9.085 -4.574 26.443 1.00 91.56 77 HIS A O 1
ATOM 659 N N . GLN A 1 78 ? -7.595 -5.914 25.446 1.00 92.19 78 GLN A N 1
ATOM 660 C CA . GLN A 1 78 ? -6.481 -5.564 26.331 1.00 92.19 78 GLN A CA 1
ATOM 661 C C . GLN A 1 78 ? -5.919 -4.163 26.065 1.00 92.19 78 GLN A C 1
ATOM 663 O O . GLN A 1 78 ? -5.152 -3.623 26.860 1.00 92.19 78 GLN A O 1
ATOM 668 N N . GLY A 1 79 ? -6.426 -3.488 25.029 1.00 93.75 79 GLY A N 1
ATOM 669 C CA . GLY A 1 79 ? -6.092 -2.095 24.710 1.00 93.75 79 GLY A CA 1
ATOM 670 C C . GLY A 1 79 ? -5.263 -1.946 23.451 1.00 93.75 79 GLY A C 1
ATOM 671 O O . GLY A 1 79 ? -4.664 -0.890 23.263 1.00 93.75 79 GLY A O 1
ATOM 672 N N . ALA A 1 80 ? -5.250 -2.980 22.608 1.00 97.19 80 ALA A N 1
ATOM 673 C CA . ALA A 1 80 ? -4.709 -2.896 21.269 1.00 97.19 80 ALA A CA 1
ATOM 674 C C . ALA A 1 80 ? -5.323 -1.713 20.510 1.00 97.19 80 ALA A C 1
ATOM 676 O O . ALA A 1 80 ? -6.481 -1.325 20.721 1.00 97.19 80 ALA A O 1
ATOM 677 N N . LYS A 1 81 ? -4.517 -1.139 19.625 1.00 97.94 81 LYS A N 1
ATOM 678 C CA . LYS A 1 81 ? -4.939 -0.110 18.687 1.00 97.94 81 LYS A CA 1
ATOM 679 C C . LYS A 1 81 ? -4.501 -0.514 17.292 1.00 97.94 81 LYS A C 1
ATOM 681 O O . LYS A 1 81 ? -3.515 -1.226 17.137 1.00 97.94 81 LYS A O 1
ATOM 686 N N . SER A 1 82 ? -5.266 -0.094 16.298 1.00 98.12 82 SER A N 1
ATOM 687 C CA . SER A 1 82 ? -4.936 -0.342 14.901 1.00 98.12 82 SER A CA 1
ATOM 688 C C . SER A 1 82 ? -5.576 0.716 14.010 1.00 98.12 82 SER A C 1
ATOM 690 O O . SER A 1 82 ? -6.595 1.322 14.370 1.00 98.12 82 SER A O 1
ATOM 692 N N . THR A 1 83 ? -4.980 0.947 12.845 1.00 97.81 83 THR A N 1
ATOM 693 C CA . THR A 1 83 ? -5.602 1.733 11.783 1.00 97.81 83 THR A CA 1
ATOM 694 C C . THR A 1 83 ? -6.764 0.946 11.177 1.00 97.81 83 THR A C 1
ATOM 696 O O . THR A 1 83 ? -6.655 -0.241 10.881 1.00 97.81 83 THR A O 1
ATOM 699 N N . ILE A 1 84 ? -7.904 1.609 10.973 1.00 97.62 84 ILE A N 1
ATOM 700 C CA . ILE A 1 84 ? -9.137 0.950 10.525 1.00 97.62 84 ILE A CA 1
ATOM 701 C C . ILE A 1 84 ? -9.380 1.235 9.035 1.00 97.62 84 ILE A C 1
ATOM 703 O O . ILE A 1 84 ? -9.626 2.396 8.689 1.00 97.62 84 ILE A O 1
ATOM 707 N N . PRO A 1 85 ? -9.424 0.208 8.158 1.00 96.00 85 PRO A N 1
ATOM 708 C CA . PRO A 1 85 ? -9.603 0.388 6.713 1.00 96.00 85 PRO A CA 1
ATOM 709 C C . PRO A 1 85 ? -10.828 1.226 6.333 1.00 96.00 85 PRO A C 1
ATOM 711 O O . PRO A 1 85 ? -10.738 2.116 5.491 1.00 96.00 85 PRO A O 1
ATOM 714 N N . ALA A 1 86 ? -11.966 1.015 7.005 1.00 95.06 86 ALA A N 1
ATOM 715 C CA . ALA A 1 86 ? -13.181 1.788 6.749 1.00 95.06 86 ALA A CA 1
ATOM 716 C C . ALA A 1 86 ? -12.968 3.302 6.954 1.00 95.06 86 ALA A C 1
ATOM 718 O O . ALA A 1 86 ? -13.471 4.111 6.178 1.00 95.06 86 ALA A O 1
ATOM 719 N N . ARG A 1 87 ? -12.175 3.712 7.955 1.00 95.94 87 ARG A N 1
ATOM 720 C CA . ARG A 1 87 ? -11.882 5.132 8.213 1.00 95.94 87 ARG A CA 1
ATOM 721 C C . ARG A 1 87 ? -10.975 5.730 7.137 1.00 95.94 87 ARG A C 1
ATOM 723 O O . ARG A 1 87 ? -11.214 6.860 6.717 1.00 95.94 87 ARG A O 1
ATOM 730 N N . ILE A 1 88 ? -10.005 4.967 6.631 1.00 95.88 88 ILE A N 1
ATOM 731 C CA . ILE A 1 88 ? -9.190 5.389 5.482 1.00 95.88 88 ILE A CA 1
ATOM 732 C C . ILE A 1 88 ? -10.089 5.618 4.263 1.00 95.88 88 ILE A C 1
ATOM 734 O O . ILE A 1 88 ? -9.998 6.658 3.614 1.00 95.88 88 ILE A O 1
ATOM 738 N N . LEU A 1 89 ? -10.999 4.685 3.979 1.00 93.94 89 LEU A N 1
ATOM 739 C CA . LEU A 1 89 ? -11.851 4.775 2.795 1.00 93.94 89 LEU A CA 1
ATOM 740 C C . LEU A 1 89 ? -12.872 5.916 2.868 1.00 93.94 89 LEU A C 1
ATOM 742 O O . LEU A 1 89 ? -13.173 6.544 1.857 1.00 93.94 89 LEU A O 1
ATOM 746 N N . HIS A 1 90 ? -13.406 6.218 4.049 1.00 92.25 90 HIS A N 1
ATOM 747 C CA . HIS A 1 90 ? -14.416 7.268 4.185 1.00 92.25 90 HIS A CA 1
ATOM 748 C C . HIS A 1 90 ? -13.827 8.669 4.350 1.00 92.25 90 HIS A C 1
ATOM 750 O O . HIS A 1 90 ? -14.378 9.628 3.808 1.00 92.25 90 HIS A O 1
ATOM 756 N N . THR A 1 91 ? -12.739 8.807 5.109 1.00 93.56 91 THR A N 1
ATOM 757 C CA . THR A 1 91 ? -12.221 10.120 5.527 1.00 93.56 91 THR A CA 1
ATOM 758 C C . THR A 1 91 ? -10.714 10.279 5.354 1.00 93.56 91 THR A C 1
ATOM 760 O O . THR A 1 91 ? -10.170 11.285 5.801 1.00 93.56 91 THR A O 1
ATOM 763 N N . TRP A 1 92 ? -10.037 9.331 4.693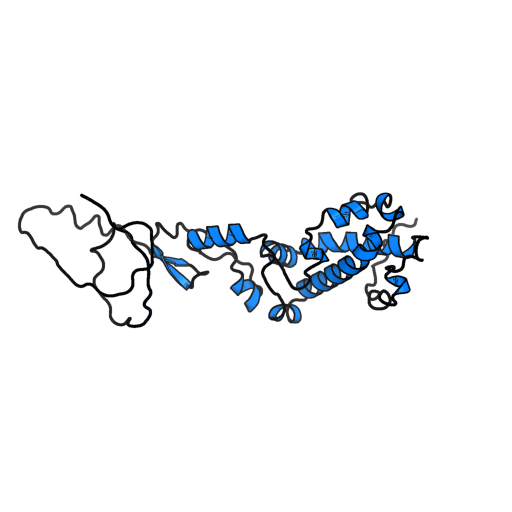 1.00 95.00 92 TRP A N 1
ATOM 764 C CA . TRP A 1 92 ? -8.579 9.326 4.516 1.00 95.00 92 TRP A CA 1
ATOM 765 C C . TRP A 1 92 ? -7.818 9.483 5.843 1.00 95.00 92 TRP A C 1
ATOM 767 O O . TRP A 1 92 ? -6.834 10.211 5.946 1.00 95.00 92 TRP A O 1
ATOM 777 N N . ASN A 1 93 ? -8.320 8.822 6.889 1.00 95.75 93 ASN A N 1
ATOM 778 C CA . ASN A 1 93 ? -7.803 8.921 8.248 1.00 95.75 93 ASN A CA 1
ATOM 779 C C . ASN A 1 93 ? -7.010 7.663 8.631 1.00 95.75 93 ASN A C 1
ATOM 781 O O . ASN A 1 93 ? -7.564 6.564 8.657 1.00 95.75 93 ASN A O 1
ATOM 785 N N . PHE A 1 94 ? -5.735 7.864 8.969 1.00 97.38 94 PHE A N 1
ATOM 786 C CA . PHE A 1 94 ? -4.766 6.814 9.296 1.00 97.38 94 PHE A CA 1
ATOM 787 C C . PHE A 1 94 ? -4.474 6.680 10.796 1.00 97.38 94 PHE A C 1
ATOM 789 O O . PHE A 1 94 ? -3.644 5.858 11.181 1.00 97.38 94 PHE A O 1
ATOM 796 N N . ASN A 1 95 ? -5.154 7.452 11.649 1.00 97.88 95 ASN A N 1
ATOM 797 C CA . ASN A 1 95 ? -4.972 7.370 13.095 1.00 97.88 95 ASN A CA 1
ATOM 798 C C . ASN A 1 95 ? -5.300 5.964 13.613 1.00 97.88 95 ASN A C 1
ATOM 800 O O . ASN A 1 95 ? -6.180 5.272 13.092 1.00 97.88 95 ASN A O 1
ATOM 804 N N . GLU A 1 96 ? -4.620 5.571 14.683 1.00 97.62 96 GLU A N 1
ATOM 805 C CA . GLU A 1 96 ? -4.897 4.316 15.366 1.00 97.62 96 GLU A CA 1
ATOM 806 C C . GLU A 1 96 ? -6.044 4.476 16.365 1.00 97.62 96 GLU A C 1
ATOM 808 O O . GLU A 1 96 ? -6.084 5.420 17.161 1.00 97.62 96 GLU A O 1
ATOM 813 N N . TYR A 1 97 ? -6.959 3.511 16.358 1.00 98.25 97 TYR A N 1
ATOM 814 C CA . TYR A 1 97 ? -8.130 3.494 17.228 1.00 98.25 97 TYR A CA 1
ATOM 815 C C . TYR A 1 97 ? -8.159 2.227 18.084 1.00 98.25 97 TYR A C 1
ATOM 817 O O . TYR A 1 97 ? -7.645 1.198 17.642 1.00 98.25 97 TYR A O 1
ATOM 825 N N . PRO A 1 98 ? -8.750 2.272 19.293 1.00 97.88 98 PRO A N 1
ATOM 826 C CA . PRO A 1 98 ? -8.920 1.092 20.131 1.00 97.88 98 PRO A CA 1
ATOM 827 C C . PRO A 1 98 ? -9.670 -0.026 19.402 1.00 97.88 98 PRO A C 1
ATOM 829 O O . PRO A 1 98 ? -10.753 0.173 18.845 1.00 97.88 98 PRO A O 1
ATOM 832 N N . VAL A 1 99 ? -9.096 -1.224 19.419 1.00 98.12 99 VAL A N 1
ATOM 833 C CA . VAL A 1 99 ? -9.701 -2.420 18.834 1.00 98.12 99 VAL A CA 1
ATOM 834 C C . VAL A 1 99 ? -9.611 -3.594 19.803 1.00 98.12 99 VAL A C 1
ATOM 836 O O . VAL A 1 99 ? -8.661 -3.716 20.575 1.00 98.12 99 VAL A O 1
ATOM 839 N N . CYS A 1 100 ? -10.618 -4.470 19.767 1.00 94.81 100 CYS A N 1
ATOM 840 C CA . CYS A 1 100 ? -10.562 -5.731 20.500 1.00 94.81 100 CYS A CA 1
ATOM 841 C C . CYS A 1 100 ? -9.450 -6.625 19.937 1.00 94.81 100 CYS A C 1
ATOM 843 O O . CYS A 1 100 ? -9.068 -6.492 18.772 1.00 94.81 100 CYS A O 1
ATOM 845 N N . ASP A 1 101 ? -8.967 -7.567 20.739 1.00 94.69 101 ASP A N 1
ATOM 846 C CA . ASP A 1 101 ? -7.772 -8.348 20.408 1.00 94.69 101 ASP A CA 1
ATOM 847 C C . ASP A 1 101 ? -7.995 -9.213 19.151 1.00 94.69 101 ASP A C 1
ATOM 849 O O . ASP A 1 101 ? -7.106 -9.341 18.313 1.00 94.69 101 ASP A O 1
ATOM 853 N N . ILE A 1 102 ? -9.226 -9.707 18.946 1.00 94.94 102 ILE A N 1
ATOM 854 C CA . ILE A 1 102 ? -9.624 -10.447 17.734 1.00 94.94 102 ILE A CA 1
ATOM 855 C C . ILE A 1 102 ? -9.549 -9.555 16.487 1.00 94.94 102 ILE A C 1
ATOM 857 O O . ILE A 1 102 ? -9.066 -9.990 15.446 1.00 94.94 102 ILE A O 1
ATOM 861 N N . ALA A 1 103 ? -10.032 -8.311 16.573 1.00 96.94 103 ALA A N 1
ATOM 862 C CA . ALA A 1 103 ? -9.937 -7.365 15.462 1.00 96.94 103 ALA A CA 1
ATOM 863 C C . ALA A 1 103 ? -8.480 -6.988 15.184 1.00 96.94 103 ALA A C 1
ATOM 865 O O . ALA A 1 103 ? -8.089 -6.919 14.025 1.00 96.94 103 ALA A O 1
ATOM 866 N N . SER A 1 104 ? -7.680 -6.780 16.234 1.00 98.06 104 SER A N 1
ATOM 867 C CA . SER A 1 104 ? -6.250 -6.498 16.102 1.00 98.06 104 SER A CA 1
ATOM 868 C C . SER A 1 104 ? -5.528 -7.613 15.349 1.00 98.06 104 SER A C 1
ATOM 870 O O . SER A 1 104 ? -4.802 -7.323 14.405 1.00 98.06 104 SER A O 1
ATOM 872 N N . HIS A 1 105 ? -5.757 -8.873 15.732 1.00 97.62 105 HIS A N 1
ATOM 873 C CA . HIS A 1 105 ? -5.152 -10.029 15.072 1.00 97.62 105 HIS A CA 1
ATOM 874 C C . HIS A 1 105 ? -5.568 -10.120 13.605 1.00 97.62 105 HIS A C 1
ATOM 876 O O . HIS A 1 105 ? -4.719 -10.206 12.727 1.00 97.62 105 HIS A O 1
ATOM 882 N N . PHE A 1 106 ? -6.870 -10.011 13.330 1.00 97.56 106 PHE A N 1
ATOM 883 C CA . PHE A 1 106 ? -7.379 -10.041 11.962 1.00 97.56 106 PHE A CA 1
ATOM 884 C C . PHE A 1 106 ? -6.759 -8.939 11.092 1.00 97.56 106 PHE A C 1
ATOM 886 O O . PHE A 1 106 ? -6.313 -9.212 9.983 1.00 97.56 106 PHE A O 1
ATOM 893 N N . LEU A 1 107 ? -6.708 -7.699 11.594 1.00 97.69 107 LEU A N 1
ATOM 894 C CA . LEU A 1 107 ? -6.143 -6.561 10.864 1.00 97.69 107 LEU A CA 1
ATOM 895 C C . LEU A 1 107 ? -4.648 -6.742 10.571 1.00 97.69 107 LEU A C 1
ATOM 897 O O . LEU A 1 107 ? -4.201 -6.316 9.511 1.00 97.69 107 LEU A O 1
ATOM 901 N N . GLN A 1 108 ? -3.904 -7.387 11.473 1.00 97.56 108 GLN A N 1
ATOM 902 C CA . GLN A 1 108 ? -2.501 -7.750 11.256 1.00 97.56 108 GLN A CA 1
ATOM 903 C C . GLN A 1 108 ? -2.355 -8.854 10.202 1.00 97.56 108 GLN A C 1
ATOM 905 O O . GLN A 1 108 ? -1.527 -8.732 9.307 1.00 97.56 108 GLN A O 1
ATOM 910 N N . GLU A 1 109 ? -3.179 -9.903 10.259 1.00 97.69 109 GLU A N 1
ATOM 911 C CA . GLU A 1 109 ? -3.128 -11.017 9.300 1.00 97.69 109 GLU A CA 1
ATOM 912 C C . GLU A 1 109 ? -3.400 -10.575 7.859 1.00 97.69 109 GLU A C 1
ATOM 914 O O . GLU A 1 109 ? -2.787 -11.088 6.925 1.00 97.69 109 GLU A O 1
ATOM 919 N N . VAL A 1 110 ? -4.317 -9.625 7.662 1.00 96.50 110 VAL A N 1
ATOM 920 C CA . VAL A 1 110 ? -4.693 -9.141 6.323 1.00 96.50 110 VAL A CA 1
ATOM 921 C C . VAL A 1 110 ? -3.953 -7.870 5.907 1.00 96.50 110 VAL A C 1
ATOM 923 O O . VAL A 1 110 ? -4.280 -7.294 4.870 1.00 96.50 110 VAL A O 1
ATOM 926 N N . GLN A 1 111 ? -2.974 -7.411 6.695 1.00 96.88 111 GLN A N 1
ATOM 927 C CA . GLN A 1 111 ? -2.362 -6.091 6.526 1.00 96.88 111 GLN A CA 1
ATOM 928 C C . GLN A 1 111 ? -1.722 -5.908 5.141 1.00 96.88 111 GLN A C 1
ATOM 930 O O . GLN A 1 111 ? -1.914 -4.866 4.508 1.00 96.88 111 GLN A O 1
ATOM 935 N N . ASP A 1 112 ? -1.029 -6.941 4.659 1.00 96.50 112 ASP A N 1
ATOM 936 C CA . ASP A 1 112 ? -0.321 -6.955 3.373 1.00 96.50 112 ASP A CA 1
ATOM 937 C C . ASP A 1 112 ? -1.136 -7.614 2.247 1.00 96.50 112 ASP A C 1
ATOM 939 O O . ASP A 1 112 ? -0.666 -7.745 1.120 1.00 96.50 112 ASP A O 1
ATOM 943 N N . VAL A 1 113 ? -2.382 -8.021 2.518 1.00 96.62 113 VAL A N 1
ATOM 944 C CA . VAL A 1 113 ? -3.247 -8.651 1.514 1.00 96.62 113 VAL A CA 1
ATOM 945 C C . VAL A 1 113 ? -3.895 -7.563 0.645 1.00 96.62 113 VAL A C 1
ATOM 947 O O . VAL A 1 113 ? -4.660 -6.744 1.165 1.00 96.62 113 VAL A O 1
ATOM 950 N N . PRO A 1 114 ? -3.655 -7.535 -0.681 1.00 96.19 114 PRO A N 1
ATOM 951 C CA . PRO A 1 114 ? -4.219 -6.524 -1.570 1.00 96.19 114 PRO A CA 1
ATOM 952 C C . PRO A 1 114 ? -5.701 -6.806 -1.856 1.00 96.19 114 PRO A C 1
ATOM 954 O O . PRO A 1 114 ? -6.060 -7.385 -2.878 1.00 96.19 114 PRO A O 1
ATOM 957 N N . ALA A 1 115 ? -6.573 -6.405 -0.931 1.00 94.75 115 ALA A N 1
ATOM 958 C CA . ALA A 1 115 ? -8.017 -6.658 -0.985 1.00 94.75 115 ALA A CA 1
ATOM 959 C C . ALA A 1 115 ? -8.878 -5.382 -0.957 1.00 94.75 115 ALA A C 1
ATOM 961 O O . ALA A 1 115 ? -10.104 -5.463 -1.044 1.00 94.75 115 ALA A O 1
ATOM 962 N N . ILE A 1 116 ? -8.273 -4.198 -0.822 1.00 94.94 116 ILE A N 1
ATOM 963 C CA . ILE A 1 116 ? -8.996 -2.930 -0.687 1.00 94.94 116 ILE A CA 1
ATOM 964 C C . ILE A 1 116 ? -9.138 -2.261 -2.053 1.00 94.94 116 ILE A C 1
ATOM 966 O O . ILE A 1 116 ? -8.149 -1.896 -2.684 1.00 94.94 116 ILE A O 1
ATOM 970 N N . HIS A 1 117 ? -10.384 -2.043 -2.475 1.00 92.69 117 HIS A N 1
ATOM 971 C CA . HIS A 1 117 ? -10.707 -1.333 -3.709 1.00 92.69 117 HIS A CA 1
ATOM 972 C C . HIS A 1 117 ? -10.833 0.178 -3.459 1.00 92.69 117 HIS A C 1
ATOM 974 O O . HIS A 1 117 ? -11.611 0.610 -2.607 1.00 92.69 117 HIS A O 1
ATOM 980 N N . ILE A 1 118 ? -10.103 1.000 -4.220 1.00 89.62 118 ILE A N 1
ATOM 981 C CA . ILE A 1 118 ? -9.946 2.437 -3.913 1.00 89.62 118 ILE A CA 1
ATOM 982 C C . ILE A 1 118 ? -10.877 3.408 -4.659 1.00 89.62 118 ILE A C 1
ATOM 984 O O . ILE A 1 118 ? -10.805 4.609 -4.397 1.00 89.62 118 ILE A O 1
ATOM 988 N N . LEU A 1 119 ? -11.777 2.930 -5.534 1.00 83.94 119 LEU A N 1
ATOM 989 C CA . LEU A 1 119 ? -12.518 3.754 -6.517 1.00 83.94 119 LEU A CA 1
ATOM 990 C C . LEU A 1 119 ? -13.130 5.033 -5.937 1.00 83.94 119 LEU A C 1
ATOM 992 O O . LEU A 1 119 ? -12.927 6.118 -6.470 1.00 83.94 119 LEU A O 1
ATOM 996 N N . HIS A 1 120 ? -13.832 4.925 -4.810 1.00 80.19 120 HIS A N 1
ATOM 997 C CA . HIS A 1 120 ? -14.570 6.048 -4.223 1.00 80.19 120 HIS A CA 1
ATOM 998 C C . HIS A 1 120 ? -13.685 7.118 -3.556 1.00 80.19 120 HIS A C 1
ATOM 1000 O O . HIS A 1 120 ? -14.177 8.177 -3.161 1.00 80.19 120 HIS A O 1
ATOM 1006 N N . VAL A 1 121 ? -12.388 6.849 -3.401 1.00 86.12 121 VAL A N 1
ATOM 1007 C CA . VAL A 1 121 ? -11.443 7.688 -2.648 1.00 86.12 121 VAL A CA 1
ATOM 1008 C C . VAL A 1 121 ? -10.453 8.390 -3.570 1.00 86.12 121 VAL A C 1
ATOM 1010 O O . VAL A 1 121 ? -10.003 9.496 -3.261 1.00 86.12 121 VAL A O 1
ATOM 1013 N N . VAL A 1 122 ? -10.161 7.785 -4.728 1.00 84.56 122 VAL A N 1
ATOM 1014 C CA . VAL A 1 122 ? -9.188 8.285 -5.712 1.00 84.56 122 VAL A CA 1
ATOM 1015 C C . VAL A 1 122 ? -9.430 9.745 -6.041 1.00 84.56 122 VAL A C 1
ATOM 1017 O O . VAL A 1 122 ? -8.506 10.550 -5.986 1.00 84.56 122 VAL A O 1
ATOM 1020 N N . GLU A 1 123 ? -10.675 10.121 -6.336 1.00 85.12 123 GLU A N 1
ATOM 1021 C CA . GLU A 1 123 ? -11.006 11.466 -6.808 1.00 85.12 123 GLU A CA 1
ATOM 1022 C C . GLU A 1 123 ? -10.614 12.577 -5.829 1.00 85.12 123 GLU A C 1
ATOM 1024 O O . GLU A 1 123 ? -10.259 13.678 -6.262 1.00 85.12 123 GLU A O 1
ATOM 1029 N N . LYS A 1 124 ? -10.612 12.273 -4.528 1.00 89.00 124 LYS A N 1
ATOM 1030 C CA . LYS A 1 124 ? -10.402 13.240 -3.446 1.00 89.00 124 LYS A CA 1
ATOM 1031 C C . LYS A 1 124 ? -8.942 13.339 -3.008 1.00 89.00 124 LYS A C 1
ATOM 1033 O O . LYS A 1 124 ? -8.543 14.357 -2.446 1.00 89.00 124 LYS A O 1
ATOM 1038 N N . VAL A 1 125 ? -8.129 12.317 -3.277 1.00 94.31 125 VAL A N 1
ATOM 1039 C CA . VAL A 1 125 ? -6.789 12.180 -2.694 1.00 94.31 125 VAL A CA 1
ATOM 1040 C C . VAL A 1 125 ? -5.711 12.273 -3.773 1.00 94.31 125 VAL A C 1
ATOM 1042 O O . VAL A 1 125 ? -5.447 11.326 -4.509 1.00 94.31 125 VAL A O 1
ATOM 1045 N N . ARG A 1 126 ? -5.025 13.422 -3.838 1.00 94.25 126 ARG A N 1
ATOM 1046 C CA . ARG A 1 126 ? -4.010 13.705 -4.875 1.00 94.25 126 ARG A CA 1
ATOM 1047 C C . ARG A 1 126 ? -2.831 12.727 -4.868 1.00 94.25 126 ARG A C 1
ATOM 1049 O O . ARG A 1 126 ? -2.414 12.289 -5.932 1.00 94.25 126 ARG A O 1
ATOM 1056 N N . ILE A 1 127 ? -2.312 12.377 -3.689 1.00 94.75 127 ILE A N 1
ATOM 1057 C CA . ILE A 1 127 ? -1.171 11.454 -3.571 1.00 94.75 127 ILE A CA 1
ATOM 1058 C C . ILE A 1 127 ? -1.525 10.041 -4.053 1.00 94.75 127 ILE A C 1
ATOM 1060 O O . ILE A 1 127 ? -0.724 9.397 -4.722 1.00 94.75 127 ILE A O 1
ATOM 1064 N N . LEU A 1 128 ? -2.759 9.596 -3.799 1.00 94.69 128 LEU A N 1
ATOM 1065 C CA . LEU A 1 128 ? -3.261 8.312 -4.276 1.00 94.69 128 LEU A CA 1
ATOM 1066 C C . LEU A 1 128 ? -3.400 8.309 -5.803 1.00 94.69 128 LEU A C 1
ATOM 1068 O O . LEU A 1 128 ? -2.930 7.373 -6.439 1.00 94.69 128 LEU A O 1
ATOM 1072 N N . LYS A 1 129 ? -3.952 9.381 -6.399 1.00 93.62 129 LYS A N 1
ATOM 1073 C CA . LYS A 1 129 ? -3.978 9.546 -7.867 1.00 93.62 129 LYS A CA 1
ATOM 1074 C C . LYS A 1 129 ? -2.584 9.443 -8.470 1.00 93.62 129 LYS A C 1
ATOM 1076 O O . LYS A 1 129 ? -2.396 8.743 -9.456 1.00 93.62 129 LYS A O 1
ATOM 1081 N N . HIS A 1 130 ? -1.613 10.130 -7.870 1.00 94.75 130 HIS A N 1
ATOM 1082 C CA . HIS A 1 130 ? -0.228 10.110 -8.338 1.00 94.75 130 HIS A CA 1
ATOM 1083 C C . HIS A 1 130 ? 0.362 8.699 -8.322 1.00 94.75 130 HIS A C 1
ATOM 1085 O O . HIS A 1 130 ? 0.907 8.250 -9.325 1.00 94.75 130 HIS A O 1
ATOM 1091 N N . VAL A 1 131 ? 0.178 7.956 -7.228 1.00 96.00 131 VAL A N 1
ATOM 1092 C CA . VAL A 1 131 ? 0.641 6.564 -7.136 1.00 96.00 131 VAL A CA 1
ATOM 1093 C C . VAL A 1 131 ? -0.055 5.658 -8.151 1.00 96.00 131 VAL A C 1
ATOM 1095 O O . VAL A 1 131 ? 0.615 4.826 -8.755 1.00 96.00 131 VAL A O 1
ATOM 1098 N N . ILE A 1 132 ? -1.358 5.824 -8.386 1.00 93.88 132 ILE A N 1
ATOM 1099 C CA . ILE A 1 132 ? -2.082 5.060 -9.415 1.00 93.88 132 ILE A CA 1
ATOM 1100 C C . ILE A 1 132 ? -1.479 5.325 -10.800 1.00 93.88 132 ILE A C 1
ATOM 1102 O O . ILE A 1 132 ? -1.137 4.372 -11.494 1.00 93.88 132 ILE A O 1
ATOM 1106 N N . MET A 1 133 ? -1.225 6.592 -11.153 1.00 93.81 133 MET A N 1
ATOM 1107 C CA . MET A 1 133 ? -0.556 6.934 -12.416 1.00 93.81 133 MET A CA 1
ATOM 1108 C C . MET A 1 133 ? 0.848 6.317 -12.528 1.00 93.81 133 MET A C 1
ATOM 1110 O O . MET A 1 133 ? 1.252 5.882 -13.605 1.00 93.81 133 MET A O 1
ATOM 1114 N N . LEU A 1 134 ? 1.622 6.282 -11.437 1.00 95.50 134 LEU A N 1
ATOM 1115 C CA . LEU A 1 134 ? 2.942 5.641 -11.430 1.00 95.50 134 LEU A CA 1
ATOM 1116 C C . LEU A 1 134 ? 2.830 4.127 -11.643 1.00 95.50 134 LEU A C 1
ATOM 1118 O O . LEU A 1 134 ? 3.576 3.576 -12.449 1.00 95.50 134 LEU A O 1
ATOM 1122 N N . ARG A 1 135 ? 1.887 3.460 -10.966 1.00 95.62 135 ARG A N 1
ATOM 1123 C CA . ARG A 1 135 ? 1.635 2.020 -11.126 1.00 95.62 135 ARG A CA 1
ATOM 1124 C C . ARG A 1 135 ? 1.183 1.678 -12.548 1.00 95.62 135 ARG A C 1
ATOM 1126 O O . ARG A 1 135 ? 1.694 0.722 -13.119 1.00 95.62 135 ARG A O 1
ATOM 1133 N N . GLU A 1 136 ? 0.310 2.487 -13.148 1.00 92.88 136 GLU A N 1
ATOM 1134 C CA . GLU A 1 136 ? -0.087 2.360 -14.559 1.00 92.88 136 GLU A CA 1
ATOM 1135 C C . GLU A 1 136 ? 1.125 2.433 -15.494 1.00 92.88 136 GLU A C 1
ATOM 1137 O O . GLU A 1 136 ? 1.324 1.551 -16.329 1.00 92.88 136 GLU A O 1
ATOM 1142 N N . LYS A 1 137 ? 1.981 3.450 -15.324 1.00 91.44 137 LYS A N 1
ATOM 1143 C CA . LYS A 1 137 ? 3.214 3.596 -16.114 1.00 91.44 137 LYS A CA 1
ATOM 1144 C C . LYS A 1 137 ? 4.127 2.386 -15.964 1.00 91.44 137 LYS A C 1
ATOM 1146 O O . LYS A 1 137 ? 4.600 1.860 -16.968 1.00 91.44 137 LYS A O 1
ATOM 1151 N N . LEU A 1 138 ? 4.357 1.936 -14.732 1.00 94.12 138 LEU A N 1
ATOM 1152 C CA . LEU A 1 138 ? 5.192 0.770 -14.457 1.00 94.12 138 LEU A CA 1
ATOM 1153 C C . LEU A 1 138 ? 4.620 -0.502 -15.074 1.00 94.12 138 LEU A C 1
ATOM 1155 O O . LEU A 1 138 ? 5.387 -1.269 -15.639 1.00 94.12 138 LEU A O 1
ATOM 1159 N N . SER A 1 139 ? 3.303 -0.703 -15.020 1.00 91.81 139 SER A N 1
ATOM 1160 C CA . SER A 1 139 ? 2.636 -1.845 -15.650 1.00 91.81 139 SER A CA 1
ATOM 1161 C C . SER A 1 139 ? 2.959 -1.916 -17.148 1.00 91.81 139 SER A C 1
ATOM 1163 O O . SER A 1 139 ? 3.460 -2.930 -17.628 1.00 91.81 139 SER A O 1
ATOM 1165 N N . TYR A 1 140 ? 2.813 -0.797 -17.869 1.00 89.44 140 TYR A N 1
ATOM 1166 C CA . TYR A 1 140 ? 3.147 -0.735 -19.297 1.00 89.44 140 TYR A CA 1
ATOM 1167 C C . TYR A 1 140 ? 4.645 -0.865 -19.585 1.00 89.44 140 TYR A C 1
ATOM 1169 O O . TYR A 1 140 ? 5.036 -1.495 -20.563 1.00 89.44 140 TYR A O 1
ATOM 1177 N N . MET A 1 141 ? 5.500 -0.249 -18.767 1.00 91.19 141 MET A N 1
ATOM 1178 C CA . MET A 1 141 ? 6.953 -0.338 -18.938 1.00 91.19 141 MET A CA 1
ATOM 1179 C C . MET A 1 141 ? 7.459 -1.756 -18.664 1.00 91.19 141 MET A C 1
ATOM 1181 O O . MET A 1 141 ? 8.367 -2.220 -19.352 1.00 91.19 141 MET A O 1
ATOM 1185 N N . TRP A 1 142 ? 6.858 -2.456 -17.701 1.00 92.25 142 TRP A N 1
ATOM 1186 C CA . TRP A 1 142 ? 7.212 -3.826 -17.349 1.00 92.25 142 TRP A CA 1
ATOM 1187 C C . TRP A 1 142 ? 7.014 -4.788 -18.519 1.00 92.25 142 TRP A C 1
ATOM 1189 O O . TRP A 1 142 ? 7.876 -5.633 -18.750 1.00 92.25 142 TRP A O 1
ATOM 1199 N N . ASP A 1 143 ? 5.951 -4.614 -19.310 1.00 87.56 143 ASP A N 1
ATOM 1200 C CA . ASP A 1 143 ? 5.694 -5.436 -20.498 1.00 87.56 143 ASP A CA 1
ATOM 1201 C C . ASP A 1 143 ? 6.812 -5.382 -21.546 1.00 87.56 143 ASP A C 1
ATOM 1203 O O . ASP A 1 143 ? 6.969 -6.333 -22.305 1.00 87.56 143 ASP A O 1
ATOM 1207 N N . PHE A 1 144 ? 7.604 -4.310 -21.567 1.00 87.94 144 PHE A N 1
ATOM 1208 C CA . PHE A 1 144 ? 8.805 -4.207 -22.391 1.00 87.94 144 PHE A CA 1
ATOM 1209 C C . PHE A 1 144 ? 10.063 -4.650 -21.639 1.00 87.94 144 PHE A C 1
ATOM 1211 O O . PHE A 1 144 ? 10.839 -5.453 -22.147 1.00 87.94 144 PHE A O 1
ATOM 1218 N N . VAL A 1 145 ? 10.266 -4.143 -20.419 1.00 90.62 145 VAL A N 1
ATOM 1219 C CA . VAL A 1 145 ? 11.479 -4.381 -19.617 1.00 90.62 145 VAL A CA 1
ATOM 1220 C C . VAL A 1 145 ? 11.695 -5.867 -19.332 1.00 90.62 145 VAL A C 1
ATOM 1222 O O . VAL A 1 145 ? 12.838 -6.315 -19.315 1.00 90.62 145 VAL A O 1
ATOM 1225 N N . LYS A 1 146 ? 10.623 -6.642 -19.133 1.00 89.75 146 LYS A N 1
ATOM 1226 C CA . LYS A 1 146 ? 10.715 -8.083 -18.857 1.00 89.75 146 LYS A CA 1
ATOM 1227 C C . LYS A 1 146 ? 11.274 -8.894 -20.034 1.00 89.75 146 LYS A C 1
ATOM 1229 O O . LYS A 1 146 ? 11.937 -9.898 -19.798 1.00 89.75 146 LYS A O 1
ATOM 1234 N N . ASP A 1 147 ? 11.024 -8.437 -21.263 1.00 87.69 147 ASP A N 1
ATOM 1235 C CA . ASP A 1 147 ? 11.390 -9.127 -22.508 1.00 87.69 147 ASP A CA 1
ATOM 1236 C C . ASP A 1 147 ? 12.639 -8.510 -23.175 1.00 87.69 147 ASP A C 1
ATOM 1238 O O . ASP A 1 147 ? 13.177 -9.072 -24.128 1.00 87.69 147 ASP A O 1
ATOM 1242 N N . CYS A 1 148 ? 13.109 -7.354 -22.693 1.00 88.75 148 CYS A N 1
ATOM 1243 C CA . CYS A 1 148 ? 14.266 -6.648 -23.238 1.00 88.75 148 CYS A CA 1
ATOM 1244 C C . CYS A 1 148 ? 15.592 -7.275 -22.750 1.00 88.75 148 CYS A C 1
ATOM 1246 O O . CYS A 1 148 ? 15.851 -7.258 -21.542 1.00 88.75 148 CYS A O 1
ATOM 1248 N N . PRO A 1 149 ? 16.474 -7.755 -23.652 1.00 87.25 149 PRO A N 1
ATOM 1249 C CA . PRO A 1 149 ? 17.770 -8.327 -23.271 1.00 87.25 149 PRO A CA 1
ATOM 1250 C C . PRO A 1 149 ? 18.678 -7.315 -22.558 1.00 87.25 149 PRO A C 1
ATOM 1252 O O . PRO A 1 149 ? 19.307 -7.633 -21.554 1.00 87.25 149 PRO A O 1
ATOM 1255 N N . ASP A 1 150 ? 18.684 -6.067 -23.030 1.00 87.75 150 ASP A N 1
ATOM 1256 C CA . ASP A 1 150 ? 19.553 -5.008 -22.504 1.00 87.75 150 ASP A CA 1
ATOM 1257 C C . ASP A 1 150 ? 19.099 -4.498 -21.126 1.00 87.75 150 ASP A C 1
ATOM 1259 O O . ASP A 1 150 ? 19.856 -3.832 -20.417 1.00 87.75 150 ASP A O 1
ATOM 1263 N N . ALA A 1 151 ? 17.852 -4.771 -20.728 1.00 86.88 151 ALA A N 1
ATOM 1264 C CA . ALA A 1 151 ? 17.310 -4.308 -19.452 1.00 86.88 151 ALA A CA 1
ATOM 1265 C C . ALA A 1 151 ? 17.877 -5.070 -18.243 1.00 86.88 151 ALA A C 1
ATOM 1267 O O . ALA A 1 151 ? 17.817 -4.569 -17.116 1.00 86.88 151 ALA A O 1
ATOM 1268 N N . GLU A 1 152 ? 18.423 -6.268 -18.460 1.00 83.06 152 GLU A N 1
ATOM 1269 C CA . GLU A 1 152 ? 19.110 -7.051 -17.427 1.00 83.06 152 GLU A CA 1
ATOM 1270 C C . GLU A 1 152 ? 20.438 -6.404 -17.011 1.00 83.06 152 GLU A C 1
ATOM 1272 O O . GLU A 1 152 ? 20.752 -6.354 -15.821 1.00 83.06 152 GLU A O 1
ATOM 1277 N N . GLU A 1 153 ? 21.144 -5.812 -17.976 1.00 83.38 153 GLU A N 1
ATOM 1278 C CA . GLU A 1 153 ? 22.440 -5.146 -17.796 1.00 83.38 153 GLU A CA 1
ATOM 1279 C C . GLU A 1 153 ? 22.315 -3.631 -17.551 1.00 83.38 153 GLU A C 1
ATOM 1281 O O . GLU A 1 153 ? 23.299 -2.942 -17.277 1.00 83.38 153 GLU A O 1
ATOM 1286 N N . ALA A 1 154 ? 21.102 -3.075 -17.635 1.00 87.94 154 ALA A N 1
ATOM 1287 C CA . ALA A 1 154 ? 20.858 -1.653 -17.423 1.00 87.94 154 ALA A CA 1
ATOM 1288 C C . ALA A 1 154 ? 21.047 -1.267 -15.944 1.00 87.94 154 ALA A C 1
ATOM 1290 O O . ALA A 1 154 ? 20.130 -1.381 -15.125 1.00 87.94 154 ALA A O 1
ATOM 1291 N N . VAL A 1 155 ? 22.242 -0.777 -15.605 1.00 88.69 155 VAL A N 1
ATOM 1292 C CA . VAL A 1 155 ? 22.603 -0.344 -14.249 1.00 88.69 155 VAL A CA 1
ATOM 1293 C C . VAL A 1 155 ? 21.928 0.982 -13.894 1.00 88.69 155 VAL A C 1
ATOM 1295 O O . VAL A 1 155 ? 22.040 1.984 -14.601 1.00 88.69 155 VAL A O 1
ATOM 1298 N N . THR A 1 156 ? 21.267 1.010 -12.742 1.00 90.25 156 THR A N 1
ATOM 1299 C CA . THR A 1 156 ? 20.713 2.217 -12.120 1.00 90.25 156 THR A CA 1
ATOM 1300 C C . THR A 1 156 ? 21.438 2.517 -10.806 1.00 90.25 156 THR A C 1
ATOM 1302 O O . THR A 1 156 ? 22.214 1.704 -10.302 1.00 90.25 156 THR A O 1
ATOM 1305 N N . LYS A 1 157 ? 21.127 3.656 -10.175 1.00 86.75 157 LYS A N 1
ATOM 1306 C CA . LYS A 1 157 ? 21.624 3.972 -8.823 1.00 86.75 157 LYS A 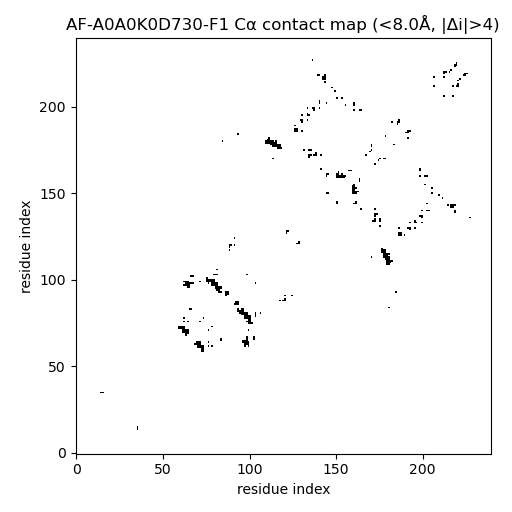CA 1
ATOM 1307 C C . LYS A 1 157 ? 21.236 2.919 -7.772 1.00 86.75 157 LYS A C 1
ATOM 1309 O O . LYS A 1 157 ? 21.912 2.807 -6.755 1.00 86.75 157 LYS A O 1
ATOM 1314 N N . TYR A 1 158 ? 20.153 2.178 -8.003 1.00 85.81 158 TYR A N 1
ATOM 1315 C CA . TYR A 1 158 ? 19.567 1.236 -7.048 1.00 85.81 158 TYR A CA 1
ATOM 1316 C C . TYR A 1 158 ? 19.773 -0.235 -7.453 1.00 85.81 158 TYR A C 1
ATOM 1318 O O . TYR A 1 158 ? 19.158 -1.120 -6.866 1.00 85.81 158 TYR A O 1
ATOM 1326 N N . GLY A 1 159 ? 20.634 -0.504 -8.441 1.00 87.75 159 GLY A N 1
ATOM 1327 C CA . GLY A 1 159 ? 20.871 -1.838 -9.006 1.00 87.75 159 GLY A CA 1
ATOM 1328 C C . GLY A 1 159 ? 20.378 -1.958 -10.447 1.00 87.75 159 GLY A C 1
ATOM 1329 O O . GLY A 1 159 ? 20.082 -0.951 -11.091 1.00 87.75 159 GLY A O 1
ATOM 1330 N N . ASN A 1 160 ? 20.295 -3.177 -10.973 1.00 90.75 160 ASN A N 1
ATOM 1331 C CA . ASN A 1 160 ? 19.870 -3.394 -12.358 1.00 90.75 160 ASN A CA 1
ATOM 1332 C C . ASN A 1 160 ? 18.368 -3.141 -12.530 1.00 90.75 160 ASN A C 1
ATOM 1334 O O . ASN A 1 160 ? 17.565 -3.475 -11.655 1.00 90.75 160 ASN A O 1
ATOM 1338 N N . LEU A 1 161 ? 17.981 -2.578 -13.676 1.00 92.19 161 LEU A N 1
ATOM 1339 C CA . LEU A 1 161 ? 16.609 -2.163 -13.956 1.00 92.19 161 LEU A CA 1
ATOM 1340 C C . LEU A 1 161 ? 15.615 -3.321 -13.828 1.00 92.19 161 LEU A C 1
ATOM 1342 O O . LEU A 1 161 ? 14.604 -3.168 -13.143 1.00 92.19 161 LEU A O 1
ATOM 1346 N N . ARG A 1 162 ? 15.898 -4.486 -14.430 1.00 91.31 162 ARG A N 1
ATOM 1347 C CA . ARG A 1 162 ? 14.994 -5.645 -14.324 1.00 91.31 162 ARG A CA 1
ATOM 1348 C C . ARG A 1 162 ? 14.812 -6.088 -12.870 1.00 91.31 162 ARG A C 1
ATOM 1350 O O . ARG A 1 162 ? 13.683 -6.330 -12.454 1.00 91.31 162 ARG A O 1
ATOM 1357 N N . THR A 1 163 ? 15.891 -6.099 -12.087 1.00 91.44 163 THR A N 1
ATOM 1358 C CA . THR A 1 163 ? 15.857 -6.449 -10.659 1.00 91.44 163 THR A CA 1
ATOM 1359 C C . THR A 1 163 ? 14.986 -5.493 -9.850 1.00 91.44 163 THR A C 1
ATOM 1361 O O . THR A 1 163 ? 14.277 -5.936 -8.945 1.00 91.44 163 THR A O 1
ATOM 1364 N N . LEU A 1 164 ? 14.979 -4.195 -10.181 1.00 92.25 164 LEU A N 1
ATOM 1365 C CA . LEU A 1 164 ? 14.086 -3.233 -9.529 1.00 92.25 164 LEU A CA 1
ATOM 1366 C C . LEU A 1 164 ? 12.613 -3.591 -9.737 1.00 92.25 164 LEU A C 1
ATOM 1368 O O . LEU A 1 164 ? 11.853 -3.552 -8.775 1.00 92.25 164 LEU A O 1
ATOM 1372 N N . PHE A 1 165 ? 12.216 -3.985 -10.950 1.00 93.00 165 PHE A N 1
ATOM 1373 C CA . PHE A 1 165 ? 10.838 -4.411 -11.218 1.00 93.00 165 PHE A CA 1
ATOM 1374 C C . PHE A 1 165 ? 10.492 -5.732 -10.534 1.00 93.00 165 PHE A C 1
ATOM 1376 O O . PHE A 1 165 ? 9.436 -5.833 -9.918 1.00 93.00 165 PHE A O 1
ATOM 1383 N N . THR A 1 166 ? 11.370 -6.737 -10.600 1.00 92.00 166 THR A N 1
ATOM 1384 C CA . THR A 1 166 ? 11.100 -8.052 -9.993 1.00 92.00 166 THR A CA 1
ATOM 1385 C C . THR A 1 166 ? 11.104 -8.024 -8.466 1.00 92.00 166 THR A C 1
ATOM 1387 O O . THR A 1 166 ? 10.593 -8.948 -7.845 1.00 92.00 166 THR A O 1
ATOM 1390 N N . SER A 1 167 ? 11.684 -6.986 -7.858 1.00 91.94 167 SER A N 1
ATOM 1391 C CA . SER A 1 167 ? 11.648 -6.776 -6.405 1.00 91.94 167 SER A CA 1
ATOM 1392 C C . SER A 1 167 ? 10.350 -6.118 -5.926 1.00 91.94 167 SER A C 1
ATOM 1394 O O . SER A 1 167 ? 10.117 -6.050 -4.720 1.00 91.94 167 SER A O 1
ATOM 1396 N N . LEU A 1 168 ? 9.512 -5.609 -6.837 1.00 93.56 168 LEU A N 1
ATOM 1397 C CA . LEU A 1 168 ? 8.201 -5.071 -6.486 1.00 93.56 168 LEU A CA 1
ATOM 1398 C C . LEU A 1 168 ? 7.202 -6.199 -6.224 1.00 93.56 168 LEU A C 1
ATOM 1400 O O . LEU A 1 168 ? 7.214 -7.245 -6.871 1.00 93.56 168 LEU A O 1
ATOM 1404 N N . GLU A 1 169 ? 6.271 -5.940 -5.313 1.00 93.00 169 GLU A N 1
ATOM 1405 C CA . GLU A 1 169 ? 5.122 -6.812 -5.091 1.00 93.00 169 GLU A CA 1
ATOM 1406 C C . GLU A 1 169 ? 4.267 -6.898 -6.371 1.00 93.00 169 GLU A C 1
ATOM 1408 O O . GLU A 1 169 ? 3.919 -5.881 -6.977 1.00 93.00 169 GLU A O 1
ATOM 1413 N N . HIS A 1 170 ? 3.895 -8.116 -6.782 1.00 90.38 170 HIS A N 1
ATOM 1414 C CA . HIS A 1 170 ? 3.220 -8.359 -8.063 1.00 90.38 170 HIS A CA 1
ATOM 1415 C C . HIS A 1 170 ? 1.924 -7.553 -8.250 1.00 90.38 170 HIS A C 1
ATOM 1417 O O . HIS A 1 170 ? 1.637 -7.095 -9.361 1.00 90.38 170 HIS A O 1
ATOM 1423 N N . HIS A 1 171 ? 1.130 -7.339 -7.193 1.00 92.81 171 HIS A N 1
ATOM 1424 C CA . HIS A 1 171 ? -0.120 -6.578 -7.312 1.00 92.81 171 HIS A CA 1
ATOM 1425 C C . HIS A 1 171 ? 0.124 -5.119 -7.691 1.00 92.81 171 HIS A C 1
ATOM 1427 O O . HIS A 1 171 ? -0.735 -4.529 -8.348 1.00 92.81 171 HIS A O 1
ATOM 1433 N N . LEU A 1 172 ? 1.291 -4.545 -7.372 1.00 93.44 172 LEU A N 1
ATOM 1434 C CA . LEU A 1 172 ? 1.626 -3.171 -7.748 1.00 93.44 172 LEU A CA 1
ATOM 1435 C C . LEU A 1 172 ? 1.684 -2.987 -9.268 1.00 93.44 172 LEU A C 1
ATOM 1437 O O . LEU A 1 172 ? 1.326 -1.907 -9.737 1.00 93.44 172 LEU A O 1
ATOM 1441 N N . LEU A 1 173 ? 2.049 -4.038 -10.014 1.00 90.88 173 LEU A N 1
ATOM 1442 C CA . LEU A 1 173 ? 2.157 -4.035 -11.477 1.00 90.88 173 LEU A CA 1
ATOM 1443 C C . LEU A 1 173 ? 0.909 -4.577 -12.192 1.00 90.88 173 LEU A C 1
ATOM 1445 O O . LEU A 1 173 ? 0.637 -4.163 -13.318 1.00 90.88 173 LEU A O 1
ATOM 1449 N N . HIS A 1 174 ? 0.158 -5.493 -11.571 1.00 86.88 174 HIS A N 1
ATOM 1450 C CA . HIS A 1 174 ? -0.918 -6.233 -12.252 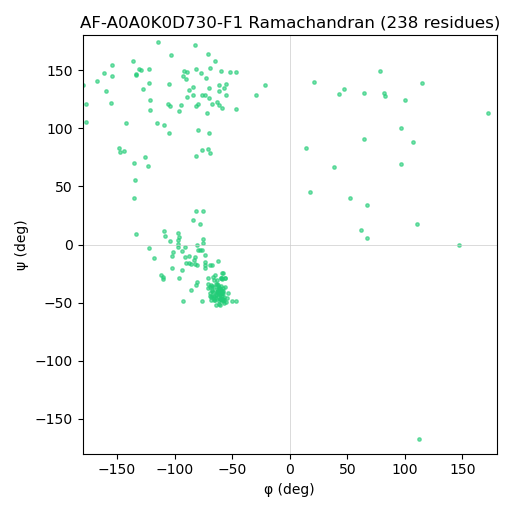1.00 86.88 174 HIS A CA 1
ATOM 1451 C C . HIS A 1 174 ? -2.343 -5.890 -11.788 1.00 86.88 174 HIS A C 1
ATOM 1453 O O . HIS A 1 174 ? -3.278 -6.025 -12.572 1.00 86.88 174 HIS A O 1
ATOM 1459 N N . SER A 1 175 ? -2.526 -5.426 -10.548 1.00 87.94 175 SER A N 1
ATOM 1460 C CA . SER A 1 175 ? -3.850 -5.224 -9.937 1.00 87.94 175 SER A CA 1
ATOM 1461 C C . SER A 1 175 ? -4.029 -3.779 -9.474 1.00 87.94 175 SER A C 1
ATOM 1463 O O . SER A 1 175 ? -4.074 -3.501 -8.276 1.00 87.94 175 SER A O 1
ATOM 1465 N N . LEU A 1 176 ? -4.093 -2.847 -10.429 1.00 85.56 176 LEU A N 1
ATOM 1466 C CA . LEU A 1 176 ? -4.022 -1.394 -10.190 1.00 85.56 176 LEU A CA 1
ATOM 1467 C C . LEU A 1 176 ? -5.123 -0.847 -9.267 1.00 85.56 176 LEU A C 1
ATOM 1469 O O . LEU A 1 176 ? -4.888 0.110 -8.529 1.00 85.56 176 LEU A O 1
ATOM 1473 N N . ASP A 1 177 ? -6.285 -1.497 -9.252 1.00 86.12 177 ASP A N 1
ATOM 1474 C CA . ASP A 1 177 ? -7.442 -1.102 -8.444 1.00 86.12 177 ASP A CA 1
ATOM 1475 C C . ASP A 1 177 ? -7.396 -1.593 -6.990 1.00 86.12 177 ASP A C 1
ATOM 1477 O O . ASP A 1 177 ? -8.180 -1.131 -6.151 1.00 86.12 177 ASP A O 1
ATOM 1481 N N . LEU A 1 178 ? -6.489 -2.530 -6.693 1.00 93.75 178 LEU A N 1
ATOM 1482 C CA . LEU A 1 178 ? -6.346 -3.167 -5.389 1.00 93.75 178 LEU A CA 1
ATOM 1483 C C . LEU A 1 178 ? -5.124 -2.632 -4.642 1.00 93.75 178 LEU A C 1
ATOM 1485 O O . LEU A 1 178 ? -4.039 -2.443 -5.204 1.00 93.75 178 LEU A O 1
ATOM 1489 N N . PHE A 1 179 ? -5.330 -2.401 -3.350 1.00 96.62 179 PHE A N 1
ATOM 1490 C CA . PHE A 1 179 ? -4.322 -1.980 -2.387 1.00 96.62 179 PHE A CA 1
ATOM 1491 C C . PHE A 1 179 ? -4.448 -2.832 -1.121 1.00 96.62 179 PHE A C 1
ATOM 1493 O O . PHE A 1 179 ? -5.548 -3.234 -0.732 1.00 96.62 179 PHE A O 1
ATOM 1500 N N . SER A 1 180 ? -3.325 -3.112 -0.471 1.00 97.06 180 SER A N 1
ATOM 1501 C CA . SER A 1 180 ? -3.310 -3.612 0.905 1.00 97.06 180 SER A CA 1
ATOM 1502 C C . SER A 1 180 ? -3.449 -2.457 1.906 1.00 97.06 180 SER A C 1
ATOM 1504 O O . SER A 1 180 ? -3.394 -1.277 1.537 1.00 97.06 180 SER A O 1
ATOM 1506 N N . LEU A 1 181 ? -3.628 -2.770 3.194 1.00 97.31 181 LEU A N 1
ATOM 1507 C CA . LEU A 1 181 ? -3.602 -1.742 4.238 1.00 97.31 181 LEU A CA 1
ATOM 1508 C C . LEU A 1 181 ? -2.206 -1.103 4.324 1.00 97.31 181 LEU A C 1
ATOM 1510 O O . LEU A 1 181 ? -2.101 0.125 4.385 1.00 97.31 181 LEU A O 1
ATOM 1514 N N . SER A 1 182 ? -1.150 -1.918 4.244 1.00 97.69 182 SER A N 1
ATOM 1515 C CA . SER A 1 182 ? 0.241 -1.456 4.176 1.00 97.69 182 SER A CA 1
ATOM 1516 C C . SER A 1 182 ? 0.490 -0.525 2.991 1.00 97.69 182 SER A C 1
ATOM 1518 O O . SER A 1 182 ? 1.132 0.512 3.156 1.00 97.69 182 SER A O 1
ATOM 1520 N N . ASP A 1 183 ? -0.065 -0.819 1.812 1.00 97.56 183 ASP A N 1
ATOM 1521 C CA . ASP A 1 183 ? 0.085 0.053 0.643 1.00 97.56 183 ASP A CA 1
ATOM 1522 C C . ASP A 1 183 ? -0.524 1.428 0.883 1.00 97.56 183 ASP A C 1
ATOM 1524 O O . ASP A 1 183 ? 0.109 2.439 0.590 1.00 97.56 183 ASP A O 1
ATOM 1528 N N . LEU A 1 184 ? -1.734 1.494 1.445 1.00 97.12 184 LEU A N 1
ATOM 1529 C CA . LEU A 1 184 ? -2.389 2.771 1.733 1.00 97.12 184 LEU A CA 1
ATOM 1530 C C . LEU A 1 184 ? -1.598 3.592 2.757 1.00 97.12 184 LEU A C 1
ATOM 1532 O O . LEU A 1 184 ? -1.485 4.809 2.599 1.00 97.12 184 LEU A O 1
ATOM 1536 N N . ILE A 1 185 ? -1.008 2.940 3.763 1.00 97.62 185 ILE A N 1
ATOM 1537 C CA . ILE A 1 185 ? -0.117 3.589 4.734 1.00 97.62 185 ILE A CA 1
ATOM 1538 C C . ILE A 1 185 ? 1.138 4.130 4.027 1.00 97.62 185 ILE A C 1
ATOM 1540 O O . ILE A 1 185 ? 1.486 5.299 4.203 1.00 97.62 185 ILE A O 1
ATOM 1544 N N . ARG A 1 186 ? 1.776 3.338 3.156 1.00 98.00 186 ARG A N 1
ATOM 1545 C CA . ARG A 1 186 ? 2.940 3.765 2.352 1.00 98.00 186 ARG A CA 1
ATOM 1546 C C . ARG A 1 186 ? 2.600 4.905 1.393 1.00 98.00 186 ARG A C 1
ATOM 1548 O O . ARG A 1 186 ? 3.432 5.777 1.156 1.00 98.00 186 ARG A O 1
ATOM 1555 N N . VAL A 1 187 ? 1.389 4.923 0.834 1.00 97.38 187 VAL A N 1
ATOM 1556 C CA . VAL A 1 187 ? 0.885 6.032 0.007 1.00 97.38 187 VAL A CA 1
ATOM 1557 C C . VAL A 1 187 ? 0.732 7.293 0.852 1.00 97.38 187 VAL A C 1
ATOM 1559 O O . VAL A 1 187 ? 1.208 8.353 0.451 1.00 97.38 187 VAL A O 1
ATOM 1562 N N . HIS A 1 188 ? 0.106 7.193 2.026 1.00 97.06 188 HIS A N 1
ATOM 1563 C CA . HIS A 1 188 ? -0.064 8.315 2.950 1.00 97.06 188 HIS A CA 1
ATOM 1564 C C . HIS A 1 188 ? 1.281 8.919 3.376 1.00 97.06 188 HIS A C 1
ATOM 1566 O O . HIS A 1 188 ? 1.455 10.137 3.330 1.00 97.06 188 HIS A O 1
ATOM 1572 N N . ASN A 1 189 ? 2.249 8.065 3.710 1.00 97.38 189 ASN A N 1
ATOM 1573 C CA . ASN A 1 189 ? 3.585 8.473 4.146 1.00 97.38 189 ASN A CA 1
ATOM 1574 C C . ASN A 1 189 ? 4.505 8.901 2.990 1.00 97.38 189 ASN A C 1
ATOM 1576 O O . ASN A 1 189 ? 5.603 9.389 3.235 1.00 97.38 189 ASN A O 1
ATOM 1580 N N . LYS A 1 190 ? 4.048 8.779 1.734 1.00 97.44 190 LYS A N 1
ATOM 1581 C CA . LYS A 1 190 ? 4.804 9.040 0.492 1.00 97.44 190 LYS A CA 1
ATOM 1582 C C . LYS A 1 190 ? 5.963 8.071 0.225 1.00 97.44 190 LYS A C 1
ATOM 1584 O O . LYS A 1 190 ? 6.661 8.230 -0.777 1.00 97.44 190 LYS A O 1
ATOM 1589 N N . ASP A 1 191 ? 6.125 7.031 1.035 1.00 97.62 191 ASP A N 1
ATOM 1590 C CA . ASP A 1 191 ? 7.116 5.970 0.829 1.00 97.62 191 ASP A CA 1
ATOM 1591 C C . ASP A 1 191 ? 6.888 5.241 -0.500 1.00 97.62 191 ASP A C 1
ATOM 1593 O O . ASP A 1 191 ? 7.833 4.943 -1.227 1.00 97.62 191 ASP A O 1
ATOM 1597 N N . MET A 1 192 ? 5.619 5.017 -0.866 1.00 97.31 192 MET A N 1
ATOM 1598 C CA . MET A 1 192 ? 5.268 4.393 -2.145 1.00 97.31 192 MET A CA 1
ATOM 1599 C C . MET A 1 192 ? 5.709 5.261 -3.331 1.00 97.31 192 MET A C 1
ATOM 1601 O O . MET A 1 192 ? 6.231 4.757 -4.316 1.00 97.31 192 MET A O 1
ATOM 1605 N N . THR A 1 193 ? 5.545 6.581 -3.242 1.00 96.81 193 THR A N 1
ATOM 1606 C CA . THR A 1 193 ? 5.989 7.501 -4.300 1.00 96.81 193 THR A CA 1
ATOM 1607 C C . THR A 1 193 ? 7.509 7.487 -4.437 1.00 96.81 193 THR A C 1
ATOM 1609 O O . THR A 1 193 ? 8.017 7.291 -5.538 1.00 96.81 193 THR A O 1
ATOM 1612 N N . SER A 1 194 ? 8.222 7.589 -3.313 1.00 96.06 194 SER A N 1
ATOM 1613 C CA . SER A 1 194 ? 9.689 7.533 -3.265 1.00 96.06 194 SER A CA 1
ATOM 1614 C C . SER A 1 194 ? 10.261 6.222 -3.815 1.00 96.06 194 SER A C 1
ATOM 1616 O O . SER A 1 194 ? 11.370 6.216 -4.344 1.00 96.06 194 SER A O 1
ATOM 1618 N N . LEU A 1 195 ? 9.512 5.119 -3.709 1.00 95.62 195 LEU A N 1
ATOM 1619 C CA . LEU A 1 195 ? 9.875 3.830 -4.295 1.00 95.62 195 LEU A CA 1
ATOM 1620 C C . LEU A 1 195 ? 9.633 3.783 -5.810 1.00 95.62 195 LEU A C 1
ATOM 1622 O O . LEU A 1 195 ? 10.501 3.334 -6.553 1.00 95.62 195 LEU A O 1
ATOM 1626 N N . LEU A 1 196 ? 8.453 4.204 -6.275 1.00 96.75 196 LEU A N 1
ATOM 1627 C CA . LEU A 1 196 ? 8.032 3.985 -7.664 1.00 96.75 196 LEU A CA 1
ATOM 1628 C C . LEU A 1 196 ? 8.613 5.018 -8.645 1.00 96.75 196 LEU A C 1
ATOM 1630 O O . LEU A 1 196 ? 8.922 4.662 -9.782 1.00 96.75 196 LEU A O 1
ATOM 1634 N N . GLU A 1 197 ? 8.788 6.280 -8.238 1.00 96.00 197 GLU A N 1
ATOM 1635 C CA . GLU A 1 197 ? 9.280 7.347 -9.127 1.00 96.00 197 GLU A CA 1
ATOM 1636 C C . GLU A 1 197 ? 10.664 7.060 -9.736 1.00 96.00 197 GLU A C 1
ATOM 1638 O O . GLU A 1 197 ? 10.803 7.205 -10.956 1.00 96.00 197 GLU A O 1
ATOM 1643 N N . PRO A 1 198 ? 11.681 6.612 -8.969 1.00 94.88 198 PRO A N 1
ATOM 1644 C CA . PRO A 1 198 ? 12.977 6.272 -9.546 1.00 94.88 198 PRO A CA 1
ATOM 1645 C C . PRO A 1 198 ? 12.886 5.141 -10.572 1.00 94.88 198 PRO A C 1
ATOM 1647 O O . PRO A 1 198 ? 13.547 5.201 -11.606 1.00 94.88 198 PRO A O 1
ATOM 1650 N N . ILE A 1 199 ? 12.046 4.133 -10.321 1.00 95.75 199 ILE A N 1
ATOM 1651 C CA . ILE A 1 199 ? 11.875 2.991 -11.228 1.00 95.75 199 ILE A CA 1
ATOM 1652 C C . ILE A 1 199 ? 11.263 3.467 -12.548 1.00 95.75 199 ILE A C 1
ATOM 1654 O O . ILE A 1 199 ? 11.793 3.151 -13.613 1.00 95.75 199 ILE A O 1
ATOM 1658 N N . VAL A 1 200 ? 10.217 4.300 -12.488 1.00 95.69 200 VAL A N 1
ATOM 1659 C CA . VAL A 1 200 ? 9.619 4.934 -13.677 1.00 95.69 200 VAL A CA 1
ATOM 1660 C C . VAL A 1 200 ? 10.664 5.745 -14.440 1.00 95.69 200 VAL A C 1
ATOM 1662 O O . VAL A 1 200 ? 10.745 5.641 -15.662 1.00 95.69 200 VAL A O 1
ATOM 1665 N N . TYR A 1 201 ? 11.480 6.536 -13.740 1.00 94.50 201 TYR A N 1
ATOM 1666 C CA . TYR A 1 201 ? 12.521 7.352 -14.361 1.00 94.50 201 TYR A CA 1
ATOM 1667 C C . TYR A 1 201 ? 13.551 6.502 -15.118 1.00 94.50 201 TYR A C 1
ATOM 1669 O O . TYR A 1 201 ? 13.791 6.747 -16.301 1.00 94.50 201 TYR A O 1
ATOM 1677 N N . TYR A 1 202 ? 14.131 5.487 -14.472 1.00 94.31 202 TYR A N 1
ATOM 1678 C CA . TYR A 1 202 ? 15.149 4.643 -15.101 1.00 94.31 202 TYR A CA 1
ATOM 1679 C C . TYR A 1 202 ? 14.582 3.791 -16.233 1.00 94.31 202 TYR A C 1
ATOM 1681 O O . TYR A 1 202 ? 15.218 3.680 -17.280 1.00 94.31 202 TYR A O 1
ATOM 1689 N N . ALA A 1 203 ? 13.370 3.255 -16.068 1.00 93.12 203 ALA A N 1
ATOM 1690 C CA . ALA A 1 203 ? 12.676 2.538 -17.132 1.00 93.12 203 ALA A CA 1
ATOM 1691 C C . ALA A 1 203 ? 12.462 3.435 -18.353 1.00 93.12 203 ALA A C 1
ATOM 1693 O O . ALA A 1 203 ? 12.722 3.022 -19.482 1.00 93.12 203 ALA A O 1
ATOM 1694 N N . ARG A 1 204 ? 12.061 4.691 -18.126 1.00 91.12 204 ARG A N 1
ATOM 1695 C CA . ARG A 1 204 ? 11.884 5.683 -19.185 1.00 91.12 204 ARG A CA 1
ATOM 1696 C C . ARG A 1 204 ? 13.186 5.963 -19.930 1.00 91.12 204 ARG A C 1
ATOM 1698 O O . ARG A 1 204 ? 13.206 5.845 -21.150 1.00 91.12 204 ARG A O 1
ATOM 1705 N N . CYS A 1 205 ? 14.264 6.270 -19.208 1.00 90.56 205 CYS A N 1
ATOM 1706 C CA . CYS A 1 205 ? 15.578 6.508 -19.811 1.00 90.56 205 CYS A CA 1
ATOM 1707 C C . CYS A 1 205 ? 16.070 5.302 -20.617 1.00 90.56 205 CYS A C 1
ATOM 1709 O O . CYS A 1 205 ? 16.610 5.476 -21.705 1.00 90.56 205 CYS A O 1
ATOM 1711 N N . HIS A 1 206 ? 15.855 4.085 -20.111 1.00 90.38 206 HIS A N 1
ATOM 1712 C CA . HIS A 1 206 ? 16.205 2.868 -20.831 1.00 90.38 206 HIS A CA 1
ATOM 1713 C C . HIS A 1 206 ? 15.386 2.719 -22.119 1.00 90.38 206 HIS A C 1
ATOM 1715 O O . HIS A 1 206 ? 15.973 2.575 -23.183 1.00 90.38 206 HIS A O 1
ATOM 1721 N N . ILE A 1 207 ? 14.054 2.818 -22.065 1.00 88.62 207 ILE A N 1
ATOM 1722 C CA . ILE A 1 207 ? 13.178 2.684 -23.245 1.00 88.62 207 ILE A CA 1
ATOM 1723 C C . ILE A 1 207 ? 13.514 3.733 -24.320 1.00 88.62 207 ILE A C 1
ATOM 1725 O O . ILE A 1 207 ? 13.530 3.428 -25.512 1.00 88.62 207 ILE A O 1
ATOM 1729 N N . GLU A 1 208 ? 13.811 4.966 -23.906 1.00 86.50 208 GLU A N 1
ATOM 1730 C CA . GLU A 1 208 ? 14.161 6.077 -24.800 1.00 86.50 208 GLU A CA 1
ATOM 1731 C C . GLU A 1 208 ? 15.562 5.983 -25.403 1.00 86.50 208 GLU A C 1
ATOM 1733 O O . GLU A 1 208 ? 15.832 6.708 -26.359 1.00 86.50 208 GLU A O 1
ATOM 1738 N N . ALA A 1 209 ? 16.443 5.133 -24.874 1.00 85.38 209 ALA A N 1
ATOM 1739 C CA . ALA A 1 209 ? 17.810 4.948 -25.360 1.00 85.38 209 ALA A CA 1
ATOM 1740 C C . ALA A 1 209 ? 18.022 3.583 -26.032 1.00 85.38 209 ALA A C 1
ATOM 1742 O O . ALA A 1 209 ? 18.814 3.492 -26.961 1.00 85.38 209 ALA A O 1
ATOM 1743 N N . CYS A 1 210 ? 17.285 2.553 -25.612 1.00 84.81 210 CYS A N 1
ATOM 1744 C CA . CYS A 1 210 ? 17.436 1.173 -26.061 1.00 84.81 210 CYS A CA 1
ATOM 1745 C C . CYS A 1 210 ? 17.288 1.072 -27.585 1.00 84.81 210 CYS A C 1
ATOM 1747 O O . CYS A 1 210 ? 16.382 1.675 -28.164 1.00 84.81 210 CYS A O 1
ATOM 1749 N N . GLU A 1 211 ? 18.183 0.327 -28.235 1.00 79.75 211 GLU A N 1
ATOM 1750 C CA . GLU A 1 211 ? 18.204 0.139 -29.693 1.00 79.75 211 GLU A CA 1
ATOM 1751 C C . GLU A 1 211 ? 17.214 -0.944 -30.148 1.00 79.75 211 GLU A C 1
ATOM 1753 O O . GLU A 1 211 ? 16.775 -0.972 -31.298 1.00 79.75 211 GLU A O 1
ATOM 1758 N N . VAL A 1 212 ? 16.759 -1.782 -29.215 1.00 70.69 212 VAL A N 1
ATO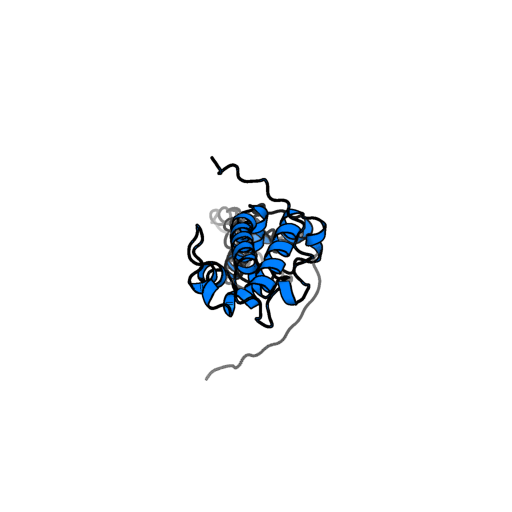M 1759 C CA . VAL A 1 212 ? 15.847 -2.906 -29.453 1.00 70.69 212 VAL A CA 1
ATOM 1760 C C . VAL A 1 212 ? 14.373 -2.460 -29.541 1.00 70.69 212 VAL A C 1
ATOM 1762 O O . VAL A 1 212 ? 13.444 -3.216 -29.254 1.00 70.69 212 VAL A O 1
ATOM 1765 N N . ARG A 1 213 ? 14.115 -1.217 -29.976 1.00 64.69 213 ARG A N 1
ATOM 1766 C CA . ARG A 1 213 ? 12.765 -0.609 -30.000 1.00 64.69 213 ARG A CA 1
ATOM 1767 C C . ARG A 1 213 ? 11.777 -1.330 -30.898 1.00 64.69 213 ARG A C 1
ATOM 1769 O O . ARG A 1 213 ? 10.593 -1.066 -30.774 1.00 64.69 213 ARG A O 1
ATOM 1776 N N . TYR A 1 214 ? 12.221 -2.220 -31.781 1.00 59.00 214 TYR A N 1
ATOM 1777 C CA . TYR A 1 214 ? 11.360 -2.969 -32.703 1.00 59.00 214 TYR A CA 1
ATOM 1778 C C . TYR A 1 214 ? 10.576 -4.115 -32.043 1.00 59.00 214 TYR A C 1
ATOM 1780 O O . TYR A 1 214 ? 9.815 -4.799 -32.725 1.00 59.00 214 TYR A O 1
ATOM 1788 N N . PHE A 1 215 ? 10.712 -4.327 -30.728 1.00 63.34 215 PHE A N 1
ATOM 1789 C CA . PHE A 1 215 ? 9.849 -5.264 -30.010 1.00 63.34 215 PHE A CA 1
ATOM 1790 C C . PHE A 1 215 ? 8.375 -4.847 -30.086 1.00 63.34 215 PHE A C 1
ATOM 1792 O O 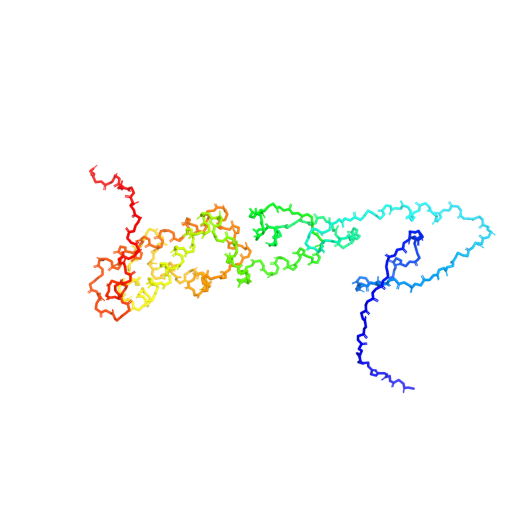. PHE A 1 215 ? 8.019 -3.679 -29.902 1.00 63.34 215 PHE A O 1
ATOM 1799 N N . VAL A 1 216 ? 7.510 -5.840 -30.316 1.00 61.19 216 VAL A N 1
ATOM 1800 C CA . VAL A 1 216 ? 6.055 -5.680 -30.508 1.00 61.19 216 VAL A CA 1
ATOM 1801 C C . VAL A 1 216 ? 5.390 -4.963 -29.322 1.00 61.19 216 VAL A C 1
ATOM 1803 O O . VAL A 1 216 ? 4.429 -4.223 -29.513 1.00 61.19 216 VAL A O 1
ATOM 1806 N N . ASN A 1 217 ? 5.951 -5.107 -28.117 1.00 64.88 217 ASN A N 1
ATOM 1807 C CA . ASN A 1 217 ? 5.426 -4.529 -26.877 1.00 64.88 217 ASN A CA 1
ATOM 1808 C C . ASN A 1 217 ? 6.087 -3.196 -26.473 1.00 64.88 217 ASN A C 1
ATOM 1810 O O . ASN A 1 217 ? 5.869 -2.719 -25.362 1.00 64.88 217 ASN A O 1
ATOM 1814 N N . CYS A 1 218 ? 6.898 -2.572 -27.337 1.00 64.31 218 CYS A N 1
ATOM 1815 C CA . CYS A 1 218 ? 7.519 -1.284 -27.025 1.00 64.31 218 CYS A CA 1
ATOM 1816 C C . CYS A 1 218 ? 6.445 -0.184 -26.829 1.00 64.31 218 CYS A C 1
ATOM 1818 O O . CYS A 1 218 ? 5.681 0.092 -27.765 1.00 64.31 218 CYS A O 1
ATOM 1820 N N . PRO A 1 219 ? 6.393 0.506 -25.667 1.00 65.38 219 PRO A N 1
ATOM 1821 C CA . PRO A 1 219 ? 5.380 1.530 -25.382 1.00 65.38 219 PRO A CA 1
ATOM 1822 C C . PRO A 1 219 ? 5.383 2.692 -26.384 1.00 65.38 219 PRO A C 1
ATOM 1824 O O . PRO A 1 219 ? 4.343 3.307 -26.640 1.00 65.38 219 PRO A O 1
ATOM 1827 N N . VAL A 1 220 ? 6.555 2.974 -26.964 1.00 65.88 220 VAL A N 1
ATOM 1828 C CA . VAL A 1 220 ? 6.761 4.002 -27.990 1.00 65.88 220 VAL A CA 1
ATOM 1829 C C . VAL A 1 220 ? 6.094 3.602 -29.310 1.00 65.88 220 VAL A C 1
ATOM 1831 O O . VAL A 1 220 ? 5.415 4.428 -29.916 1.00 65.88 220 VAL A O 1
ATOM 1834 N N . ASN A 1 221 ? 6.195 2.333 -29.720 1.00 60.91 221 ASN A N 1
ATOM 1835 C CA . ASN A 1 221 ? 5.576 1.838 -30.958 1.00 60.91 221 ASN A CA 1
ATOM 1836 C C . ASN A 1 221 ? 4.052 1.761 -30.857 1.00 60.91 221 ASN A C 1
ATOM 1838 O O . ASN A 1 221 ? 3.350 2.000 -31.835 1.00 60.91 221 ASN A O 1
ATOM 1842 N N . ALA A 1 222 ? 3.529 1.450 -29.670 1.00 62.44 222 ALA A N 1
ATOM 1843 C CA . ALA A 1 222 ? 2.094 1.320 -29.435 1.00 62.44 222 ALA A CA 1
ATOM 1844 C C . ALA A 1 222 ? 1.345 2.669 -29.365 1.00 62.44 222 ALA A C 1
ATOM 1846 O O . ALA A 1 222 ? 0.165 2.684 -29.014 1.00 62.44 222 ALA A O 1
ATOM 1847 N N . GLY A 1 223 ? 2.015 3.808 -29.606 1.00 59.78 223 GLY A N 1
ATOM 1848 C CA . GLY A 1 223 ? 1.425 5.148 -29.466 1.00 59.78 223 GLY A CA 1
ATOM 1849 C C . GLY A 1 223 ? 0.960 5.474 -28.039 1.00 59.78 223 GLY A C 1
ATOM 1850 O O . GLY A 1 223 ? 0.236 6.441 -27.824 1.00 59.78 223 GLY A O 1
ATOM 1851 N N . ARG A 1 224 ? 1.362 4.656 -27.059 1.00 55.78 224 ARG A N 1
ATOM 1852 C CA . ARG A 1 224 ? 0.913 4.707 -25.661 1.00 55.78 224 ARG A CA 1
ATOM 1853 C C . ARG A 1 224 ? 1.816 5.598 -24.796 1.00 55.78 224 ARG A C 1
ATOM 1855 O O . ARG A 1 224 ? 1.474 5.919 -23.665 1.00 55.78 224 ARG A O 1
ATOM 1862 N N . TRP A 1 225 ? 2.963 6.011 -25.341 1.00 55.16 225 TRP A N 1
ATOM 1863 C CA . TRP A 1 225 ? 3.958 6.854 -24.673 1.00 55.16 225 TRP A CA 1
ATOM 1864 C C . TRP A 1 225 ? 3.625 8.350 -24.687 1.00 55.16 225 TRP A C 1
ATOM 1866 O O . TRP A 1 225 ? 3.937 9.066 -23.737 1.00 55.16 225 TRP A O 1
ATOM 1876 N N . SER A 1 226 ? 2.961 8.837 -25.738 1.00 50.94 226 SER A N 1
ATOM 1877 C CA . SER A 1 226 ? 2.652 10.261 -25.940 1.00 50.94 226 SER A CA 1
ATOM 1878 C C . SER A 1 226 ? 1.655 10.831 -24.924 1.00 50.94 226 SER A C 1
ATOM 1880 O O . SER A 1 226 ? 1.618 12.044 -24.744 1.00 50.94 226 SER A O 1
ATOM 1882 N N . SER A 1 227 ? 0.903 9.987 -24.212 1.00 45.56 227 SER A N 1
ATOM 1883 C CA . SER A 1 227 ? 0.040 10.371 -23.084 1.00 45.56 227 SER A CA 1
ATOM 1884 C C . SER A 1 227 ? 0.761 10.394 -21.725 1.00 45.56 227 SER A C 1
ATOM 1886 O O . SER A 1 227 ? 0.209 10.898 -20.750 1.00 45.56 227 SER A O 1
ATOM 1888 N N . CYS A 1 228 ? 1.997 9.887 -21.636 1.00 44.16 228 CYS A N 1
ATOM 1889 C CA . CYS A 1 228 ? 2.779 9.805 -20.394 1.00 44.16 228 CYS A CA 1
ATOM 1890 C C . CYS A 1 228 ? 3.785 10.957 -20.195 1.00 44.16 228 CYS A C 1
ATOM 1892 O O . CYS A 1 228 ? 4.459 11.002 -19.160 1.00 44.16 228 CYS A O 1
ATOM 1894 N N . SER A 1 229 ? 3.885 11.873 -21.161 1.00 44.50 229 SER A N 1
ATOM 1895 C CA . SER A 1 229 ? 4.935 12.893 -21.305 1.00 44.50 229 SER A CA 1
ATOM 1896 C C . SER A 1 229 ? 4.770 14.156 -20.444 1.00 44.50 229 SER A C 1
ATOM 1898 O O . SER A 1 229 ? 5.642 15.017 -20.470 1.00 44.50 229 SER A O 1
ATOM 1900 N N . THR A 1 230 ? 3.718 14.287 -19.632 1.00 42.28 230 THR A N 1
ATOM 1901 C CA . THR A 1 230 ? 3.401 15.530 -18.891 1.00 42.28 230 THR A CA 1
ATOM 1902 C C . THR A 1 230 ? 4.128 15.727 -17.552 1.00 42.28 230 THR A C 1
ATOM 1904 O O . THR A 1 230 ? 3.685 16.519 -16.725 1.00 42.28 230 THR A O 1
ATOM 1907 N N . PHE A 1 231 ? 5.262 15.064 -17.319 1.00 41.03 231 PHE A N 1
ATOM 1908 C CA . PHE A 1 231 ? 6.119 15.375 -16.167 1.00 41.03 231 PHE A CA 1
ATOM 1909 C C . PHE A 1 231 ? 7.355 16.150 -16.625 1.00 41.03 231 PHE A C 1
ATOM 1911 O O . PHE A 1 231 ? 8.355 15.555 -17.032 1.00 41.03 231 PHE A O 1
ATOM 1918 N N . ASP A 1 232 ? 7.277 17.479 -16.524 1.00 37.56 232 ASP A N 1
ATOM 1919 C CA . ASP A 1 232 ? 8.455 18.343 -16.488 1.00 37.56 232 ASP A CA 1
ATOM 1920 C C . ASP A 1 232 ? 9.318 17.937 -15.289 1.00 37.56 232 ASP A C 1
ATOM 1922 O O . ASP A 1 232 ? 8.901 18.017 -14.132 1.00 37.56 232 ASP A O 1
ATOM 1926 N N . ILE A 1 233 ? 10.534 17.476 -15.567 1.00 39.50 233 ILE A N 1
ATOM 1927 C CA . ILE A 1 233 ? 11.548 17.228 -14.543 1.00 39.50 233 ILE A CA 1
ATOM 1928 C C . ILE A 1 233 ? 12.319 18.535 -14.328 1.00 39.50 233 ILE A C 1
ATOM 1930 O O . ILE A 1 233 ? 12.758 19.138 -15.313 1.00 39.50 233 ILE A O 1
ATOM 1934 N N . PRO A 1 234 ? 12.560 18.981 -13.080 1.00 31.48 234 PRO A N 1
ATOM 1935 C CA . PRO A 1 234 ? 13.521 20.045 -12.838 1.00 31.48 234 PRO A CA 1
ATOM 1936 C C . PRO A 1 234 ? 14.899 19.567 -13.307 1.00 31.48 234 PRO A C 1
ATOM 1938 O O . PRO A 1 234 ? 15.407 18.550 -12.836 1.00 31.48 234 PRO A O 1
ATOM 1941 N N . ARG A 1 235 ? 15.487 20.291 -14.267 1.00 33.78 235 ARG A N 1
ATOM 1942 C CA . ARG A 1 235 ? 16.844 20.043 -14.772 1.00 33.78 235 ARG A CA 1
ATOM 1943 C C . ARG A 1 235 ? 17.795 19.850 -13.590 1.00 33.78 235 ARG A C 1
ATOM 1945 O O . ARG A 1 235 ? 17.978 20.773 -12.803 1.00 33.78 235 ARG A O 1
ATOM 1952 N N . ASN A 1 236 ? 18.387 18.664 -13.469 1.00 31.81 236 ASN A N 1
ATOM 1953 C CA . ASN A 1 236 ? 19.444 18.425 -12.496 1.00 31.81 236 ASN A CA 1
ATOM 1954 C C . ASN A 1 236 ? 20.681 19.239 -12.927 1.00 31.81 236 ASN A C 1
ATOM 1956 O O . ASN A 1 236 ? 21.147 19.046 -14.054 1.00 31.81 236 ASN A O 1
ATOM 1960 N N . PRO A 1 237 ? 21.205 20.159 -12.098 1.00 38.50 237 PRO A N 1
ATOM 1961 C CA . PRO A 1 237 ? 22.379 20.947 -12.434 1.00 38.50 237 PRO A CA 1
ATOM 1962 C C . PRO A 1 237 ? 23.631 20.112 -12.162 1.00 38.50 237 PRO A C 1
ATOM 1964 O O . PRO A 1 237 ? 24.306 20.299 -11.157 1.00 38.50 237 PRO A O 1
ATOM 1967 N N . VAL A 1 238 ? 23.942 19.160 -13.038 1.00 38.31 238 VAL A N 1
ATOM 1968 C CA . VAL A 1 238 ? 25.258 18.507 -13.032 1.00 38.31 238 VAL A CA 1
ATOM 1969 C C . VAL A 1 238 ? 25.769 18.410 -14.462 1.00 38.31 238 VAL A C 1
ATOM 1971 O O . VAL A 1 238 ? 25.826 17.337 -15.049 1.00 38.31 238 VAL A O 1
ATOM 1974 N N . THR A 1 239 ? 26.120 19.569 -15.014 1.00 35.75 239 THR A N 1
ATOM 1975 C CA . THR A 1 239 ? 27.090 19.706 -16.108 1.00 35.75 239 THR A CA 1
ATOM 1976 C C . THR A 1 239 ? 27.812 21.047 -15.956 1.00 35.75 239 THR A C 1
ATOM 1978 O O . THR A 1 239 ? 27.375 22.054 -16.517 1.00 35.75 239 THR A O 1
ATOM 1981 N N . ASN A 1 240 ? 28.838 21.066 -15.104 1.00 33.03 240 ASN A N 1
ATOM 1982 C CA . ASN A 1 240 ? 30.178 21.626 -15.348 1.00 33.03 240 ASN A CA 1
ATOM 1983 C C . ASN A 1 240 ? 31.020 21.521 -14.077 1.00 33.03 240 ASN A C 1
ATOM 1985 O O . ASN A 1 240 ? 30.571 22.052 -13.039 1.00 33.03 240 ASN A O 1
#

Solvent-accessible surface area (backbone atoms only — not comparable to full-atom values): 15483 Å² total; per-residue (Å²): 135,87,84,86,89,87,82,90,84,88,90,86,85,89,85,88,85,87,89,87,82,88,82,91,78,90,80,76,66,101,69,79,89,80,79,83,89,88,83,90,84,88,83,90,75,95,71,96,72,99,70,76,70,72,67,75,66,61,72,84,53,67,42,64,14,66,80,80,72,45,76,33,49,51,91,51,26,80,67,45,63,42,62,45,69,69,44,35,62,75,67,71,40,76,65,68,38,47,22,28,47,68,54,47,51,51,53,61,74,47,24,79,46,64,75,44,72,49,77,92,38,40,90,80,34,68,65,54,43,51,47,47,54,50,31,53,52,40,32,53,48,44,64,30,43,78,74,37,77,66,29,63,72,35,74,49,100,89,42,33,49,41,57,58,59,72,70,48,64,66,50,58,52,73,36,80,62,43,33,18,57,53,50,53,50,29,42,74,70,41,52,47,48,70,58,48,52,58,53,50,50,53,51,47,56,45,66,77,64,50,85,73,56,84,47,91,55,25,46,70,77,68,65,61,42,80,81,68,66,85,68,86,71,80,79,77,92,79,86,132

InterPro domains:
  IPR025258 Rubicon Homology Domain [PF13901] (63-212)
  IPR025258 Rubicon Homology Domain [SM01175] (63-224)
  IPR052428 Autophagy and Host Defense Regulator [PTHR45971] (63-211)